Protein AF-A0A7S2G373-F1 (afdb_monomer_lite)

Radius of gyration: 19.17 Å; chains: 1; bounding box: 36×70×54 Å

Sequence (201 aa):
AAEEAERPSAASGAAAACLPPKEALTVMQWVLQQSRDTLPGMLEWWPDPLIDGVCRGKDELSEVQRYVEHGWPLPVGRPQMPPRSAALFLLRWLQLLPEPVLPHTAAELFDGSEGALEGLPRLPPLPRSVLLCTAALFAQLAARHGPRGDITTRLAACLMQQPQPSKAARQLLGALMAELLADPGFPPSAALAALASKDER

Organism: NCBI:txid327968

Foldseek 3Di:
DDDPPDDPDDDDCLPPQAAEDPLLQLLLVVLVVLLVVDAFQPAPAADDCVVCPDDPLPQLLVVSVVCSVVVHRDDPPDPSNGNNSSNVNNLVVQLPDPAFLQELVLLVQQPVPDQLLVSQLPGDRHSSNSLLLVLLSVLSNCVRNNDDPLPLQSSLCSRHSHPGHDPSSSVSSVRSSVVSNVPNDPVSVVSSSVSSVVNVD

Structure (mmCIF, N/CA/C/O backbone):
data_AF-A0A7S2G373-F1
#
_entry.id   AF-A0A7S2G373-F1
#
loop_
_atom_site.group_PDB
_atom_site.id
_atom_site.type_symbol
_atom_site.label_atom_id
_atom_site.label_alt_id
_atom_site.label_comp_id
_atom_site.label_asym_id
_atom_site.label_entity_id
_atom_site.label_seq_id
_atom_site.pdbx_PDB_ins_code
_atom_site.Cartn_x
_atom_site.Cartn_y
_atom_site.Cartn_z
_atom_site.occupancy
_atom_site.B_iso_or_equiv
_atom_site.auth_seq_id
_atom_site.auth_comp_id
_atom_site.auth_asym_id
_atom_site.auth_atom_id
_atom_site.pdbx_PDB_model_num
ATOM 1 N N . ALA A 1 1 ? -6.282 -53.969 33.435 1.00 45.94 1 ALA A N 1
ATOM 2 C CA . ALA A 1 1 ? -5.237 -53.408 32.562 1.00 45.94 1 ALA A CA 1
ATOM 3 C C . ALA A 1 1 ? -5.941 -53.025 31.266 1.00 45.94 1 ALA A C 1
ATOM 5 O O . ALA A 1 1 ? -6.310 -53.922 30.526 1.00 45.94 1 ALA A O 1
ATOM 6 N N . ALA A 1 2 ? -6.540 -51.838 31.162 1.00 43.88 2 ALA A N 1
ATOM 7 C CA . ALA A 1 2 ? -5.928 -50.505 31.134 1.00 43.88 2 ALA A CA 1
ATOM 8 C C . ALA A 1 2 ? -5.085 -50.322 29.868 1.00 43.88 2 ALA A C 1
ATOM 10 O O . ALA A 1 2 ? -3.938 -50.740 29.852 1.00 43.88 2 ALA A O 1
ATOM 11 N N . GLU A 1 3 ? -5.683 -49.709 28.849 1.00 44.50 3 GLU A N 1
ATOM 12 C CA . GLU A 1 3 ? -5.007 -48.693 28.043 1.00 44.50 3 GLU A CA 1
ATOM 13 C C . GLU A 1 3 ? -6.084 -47.793 27.428 1.00 44.50 3 GLU A C 1
ATOM 15 O O . GLU A 1 3 ? -6.792 -48.144 26.484 1.00 44.50 3 GLU A O 1
ATOM 20 N N . GLU A 1 4 ? -6.282 -46.659 28.097 1.00 47.09 4 GLU A N 1
ATOM 21 C CA . GLU A 1 4 ? -7.005 -45.502 27.597 1.00 47.09 4 GLU A CA 1
ATOM 22 C C . GLU A 1 4 ? -6.252 -44.968 26.376 1.00 47.09 4 GLU A C 1
ATOM 24 O O . GLU A 1 4 ? -5.101 -44.552 26.480 1.00 47.09 4 GLU A O 1
ATOM 29 N N . ALA A 1 5 ? -6.898 -44.965 25.210 1.00 48.84 5 ALA A N 1
ATOM 30 C CA . ALA A 1 5 ? -6.415 -44.192 24.076 1.00 48.84 5 ALA A CA 1
ATOM 31 C C . ALA A 1 5 ? -6.734 -42.714 24.340 1.00 48.84 5 ALA A C 1
ATOM 33 O O . ALA A 1 5 ? -7.822 -42.209 24.053 1.00 48.84 5 ALA A O 1
ATOM 34 N N . GLU A 1 6 ? -5.763 -42.070 24.972 1.00 39.66 6 GLU A N 1
ATOM 35 C CA . GLU A 1 6 ? -5.659 -40.650 25.252 1.00 39.66 6 GLU A CA 1
ATOM 36 C C . GLU A 1 6 ? -5.897 -39.823 23.975 1.00 39.66 6 GLU A C 1
ATOM 38 O O . GLU A 1 6 ? -5.248 -40.003 22.943 1.00 39.66 6 GLU A O 1
ATOM 43 N N . ARG A 1 7 ? -6.868 -38.906 24.038 1.00 47.06 7 ARG A N 1
ATOM 44 C CA . ARG A 1 7 ? -7.054 -37.853 23.034 1.00 47.06 7 ARG A CA 1
ATOM 45 C C . ARG A 1 7 ? -5.876 -36.879 23.120 1.00 47.06 7 ARG A C 1
ATOM 47 O O . ARG A 1 7 ? -5.685 -36.312 24.195 1.00 47.06 7 ARG A O 1
ATOM 54 N N . PRO A 1 8 ? -5.232 -36.490 22.011 1.00 41.81 8 PRO A N 1
ATOM 55 C CA . PRO A 1 8 ? -4.614 -35.181 21.956 1.00 41.81 8 PRO A CA 1
ATOM 56 C C . PRO A 1 8 ? -5.704 -34.132 21.704 1.00 41.81 8 PRO A C 1
ATOM 58 O O . PRO A 1 8 ? -6.240 -33.978 20.606 1.00 41.81 8 PRO A O 1
ATOM 61 N N . SER A 1 9 ? -6.049 -33.440 22.788 1.00 44.06 9 SER A N 1
ATOM 62 C CA . SER A 1 9 ? -6.640 -32.105 22.787 1.00 44.06 9 SER A CA 1
ATOM 63 C C . SER A 1 9 ? -5.634 -31.074 22.246 1.00 44.06 9 SER A C 1
ATOM 65 O O . SER A 1 9 ? -4.433 -31.217 22.456 1.00 44.06 9 SER A O 1
ATOM 67 N N . ALA A 1 10 ? -6.168 -30.010 21.639 1.00 43.62 10 ALA A N 1
ATOM 68 C CA . ALA A 1 10 ? -5.534 -28.717 21.355 1.00 43.62 10 ALA A CA 1
ATOM 69 C C . ALA A 1 10 ? -4.469 -28.636 20.235 1.00 43.62 10 ALA A C 1
ATOM 71 O O . ALA A 1 10 ? -3.272 -28.551 20.484 1.00 43.62 10 ALA A O 1
ATOM 72 N N . ALA A 1 11 ? -4.938 -28.431 19.000 1.00 37.12 11 ALA A N 1
ATOM 73 C CA . ALA A 1 11 ? -4.381 -27.371 18.154 1.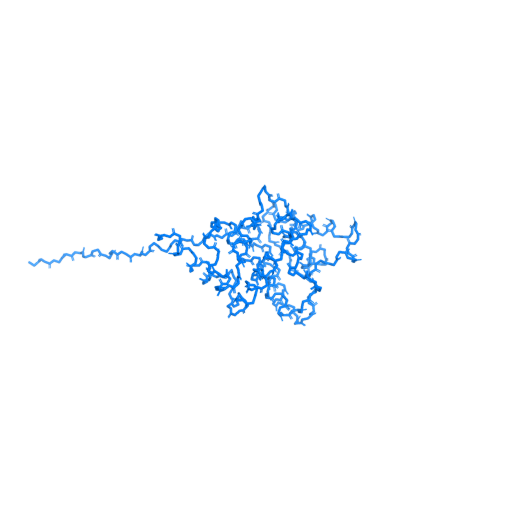00 37.12 11 ALA A CA 1
ATOM 74 C C . ALA A 1 11 ? -5.358 -26.188 18.250 1.00 37.12 11 ALA A C 1
ATOM 76 O O . ALA A 1 11 ? -6.423 -26.193 17.643 1.00 37.12 11 ALA A O 1
ATOM 77 N N . SER A 1 12 ? -5.183 -25.350 19.274 1.00 39.91 12 SER A N 1
ATOM 78 C CA . SER A 1 12 ? -4.750 -23.962 19.086 1.00 39.91 12 SER A CA 1
ATOM 79 C C . SER A 1 12 ? -5.529 -23.283 17.958 1.00 39.91 12 SER A C 1
ATOM 81 O O . SER A 1 12 ? -5.161 -23.364 16.787 1.00 39.91 12 SER A O 1
ATOM 83 N N . GLY A 1 13 ? -6.632 -22.633 18.334 1.00 36.06 13 GLY A N 1
ATOM 84 C CA . GLY A 1 13 ? -7.340 -21.684 17.488 1.00 36.06 13 GLY A CA 1
ATOM 85 C C . GLY A 1 13 ? -6.469 -20.456 17.271 1.00 36.06 13 GLY A C 1
ATOM 86 O O . GLY A 1 13 ? -6.710 -19.414 17.860 1.00 36.06 13 GLY A O 1
ATOM 87 N N . ALA A 1 14 ? -5.423 -20.583 16.456 1.00 42.75 14 ALA A N 1
ATOM 88 C CA . ALA A 1 14 ? -4.790 -19.420 15.872 1.00 42.75 14 ALA A CA 1
ATOM 89 C C . ALA A 1 14 ? -5.849 -18.786 14.971 1.00 42.75 14 ALA A C 1
ATOM 91 O O . ALA A 1 14 ? -6.129 -19.312 13.891 1.00 42.75 14 ALA A O 1
ATOM 92 N N . ALA A 1 15 ? -6.487 -17.714 15.447 1.00 51.12 15 ALA A N 1
ATOM 93 C CA . ALA A 1 15 ? -7.335 -16.868 14.628 1.00 51.12 15 ALA A CA 1
ATOM 94 C C . ALA A 1 15 ? -6.582 -16.600 13.321 1.00 51.12 15 ALA A C 1
ATOM 96 O O . ALA A 1 15 ? -5.520 -15.972 13.320 1.00 51.12 15 ALA A O 1
ATOM 97 N N . ALA A 1 16 ? -7.069 -17.181 12.222 1.00 62.09 16 ALA A N 1
ATOM 98 C CA . ALA A 1 16 ? -6.416 -17.039 10.935 1.00 62.09 16 ALA A CA 1
ATOM 99 C C . ALA A 1 16 ? -6.419 -15.546 10.617 1.00 62.09 16 ALA A C 1
ATOM 101 O O . ALA A 1 16 ? -7.486 -14.947 10.466 1.00 62.09 16 ALA A O 1
ATOM 102 N N . ALA A 1 17 ? -5.234 -14.934 10.610 1.00 71.88 17 ALA A N 1
ATOM 103 C CA . ALA A 1 17 ? -5.126 -13.502 10.419 1.00 71.88 17 ALA A CA 1
ATOM 104 C C . ALA A 1 17 ? -5.834 -13.117 9.115 1.00 71.88 17 ALA A C 1
ATOM 106 O O . ALA A 1 17 ? -5.593 -13.717 8.064 1.00 71.88 17 ALA A O 1
ATOM 107 N N . CYS A 1 18 ? -6.737 -12.139 9.195 1.00 86.19 18 CYS A N 1
ATOM 108 C CA . CYS A 1 18 ? -7.435 -11.643 8.020 1.00 86.19 18 CYS A CA 1
ATOM 109 C C . CYS A 1 18 ? -6.396 -11.056 7.056 1.00 86.19 18 CYS A C 1
ATOM 111 O O . CYS A 1 18 ? -5.560 -10.248 7.463 1.00 86.19 18 CYS A O 1
ATOM 113 N N . LEU A 1 19 ? -6.425 -11.494 5.798 1.00 91.12 19 LEU A N 1
ATOM 114 C CA . LEU A 1 19 ? -5.558 -10.981 4.743 1.00 91.12 19 LEU A CA 1
ATOM 115 C C . LEU A 1 19 ? -6.349 -10.056 3.810 1.00 91.12 19 LEU A C 1
ATOM 117 O O . LEU A 1 19 ? -7.567 -10.215 3.681 1.00 91.12 19 LEU A O 1
ATOM 121 N N . PRO A 1 20 ? -5.664 -9.133 3.107 1.00 92.62 20 PRO A N 1
ATOM 122 C CA . PRO A 1 20 ? -6.277 -8.364 2.032 1.00 92.62 20 PRO A CA 1
ATOM 123 C C . PRO A 1 20 ? -6.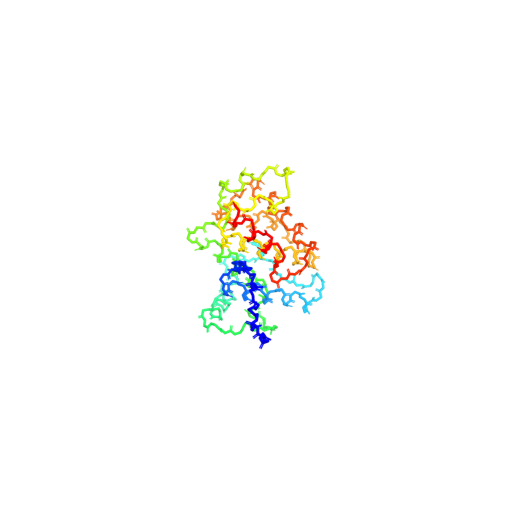925 -9.268 0.972 1.00 92.62 20 PRO A C 1
ATOM 125 O O . PRO A 1 20 ? -6.529 -10.432 0.834 1.00 92.62 20 PRO A O 1
ATOM 128 N N . PRO A 1 21 ? -7.850 -8.735 0.151 1.00 93.94 21 PRO A N 1
ATOM 129 C CA . PRO A 1 21 ? -8.372 -9.463 -1.000 1.00 93.94 21 PRO A CA 1
ATOM 130 C C . PRO A 1 21 ? -7.234 -9.999 -1.871 1.00 93.94 21 PRO A C 1
ATOM 132 O O . PRO A 1 21 ? -6.229 -9.312 -2.089 1.00 93.94 21 PRO A O 1
ATOM 135 N N . LYS A 1 22 ? -7.390 -11.234 -2.360 1.00 94.00 22 LYS A N 1
ATOM 136 C CA . LYS A 1 22 ? -6.331 -11.970 -3.069 1.00 94.00 22 LYS A CA 1
ATOM 137 C C . LYS A 1 22 ? -5.770 -11.184 -4.255 1.00 94.00 22 LYS A C 1
ATOM 139 O O . LYS A 1 22 ? -4.580 -11.274 -4.530 1.00 94.00 22 LYS A O 1
ATOM 144 N N . GLU A 1 23 ? -6.603 -10.392 -4.924 1.00 94.12 23 GLU A N 1
ATOM 145 C CA . GLU A 1 23 ? -6.251 -9.539 -6.054 1.00 94.12 23 GLU A CA 1
ATOM 146 C C . GLU A 1 23 ? -5.233 -8.475 -5.637 1.00 94.12 23 GLU A C 1
ATOM 148 O O . GLU A 1 23 ? -4.151 -8.382 -6.217 1.00 94.12 23 GLU A O 1
ATOM 153 N N . ALA A 1 24 ? -5.542 -7.720 -4.579 1.00 94.75 24 ALA A N 1
ATOM 154 C CA . ALA A 1 24 ? -4.649 -6.704 -4.035 1.00 94.75 24 ALA A CA 1
ATOM 155 C C . ALA A 1 24 ? -3.353 -7.341 -3.520 1.00 94.75 24 ALA A C 1
ATOM 157 O O . ALA A 1 24 ? -2.264 -6.866 -3.835 1.00 94.75 24 ALA A O 1
ATOM 158 N N . LEU A 1 25 ? -3.460 -8.459 -2.793 1.00 95.06 25 LEU A N 1
ATOM 159 C CA . LEU A 1 25 ? -2.296 -9.164 -2.260 1.00 95.06 25 LEU A CA 1
ATOM 160 C C . LEU A 1 25 ? -1.377 -9.689 -3.375 1.00 95.06 25 LEU A C 1
ATOM 162 O O . LEU A 1 25 ? -0.162 -9.533 -3.278 1.00 95.06 25 LEU A O 1
ATOM 166 N N . THR A 1 26 ? -1.943 -10.241 -4.452 1.00 95.12 26 THR A N 1
ATOM 167 C CA . THR A 1 26 ? -1.189 -10.726 -5.622 1.00 95.12 26 THR A CA 1
ATOM 168 C C . THR A 1 26 ? -0.414 -9.589 -6.281 1.00 95.12 26 THR A C 1
ATOM 170 O O . THR A 1 26 ? 0.768 -9.742 -6.588 1.00 95.12 26 THR A O 1
ATOM 173 N N . VAL A 1 27 ? -1.043 -8.422 -6.452 1.00 95.81 27 VAL A N 1
ATOM 174 C CA . VAL A 1 27 ? -0.377 -7.239 -7.016 1.00 95.81 27 VAL A CA 1
ATOM 175 C C . VAL A 1 27 ? 0.741 -6.744 -6.092 1.00 95.81 27 VAL A C 1
ATOM 177 O O . VAL A 1 27 ? 1.845 -6.484 -6.565 1.00 95.81 27 VAL A O 1
ATOM 180 N N . MET A 1 28 ? 0.503 -6.669 -4.777 1.00 96.44 28 MET A N 1
ATOM 181 C CA . MET A 1 28 ? 1.528 -6.269 -3.803 1.00 96.44 28 MET A CA 1
ATOM 182 C C . MET A 1 28 ? 2.736 -7.220 -3.816 1.00 96.44 28 MET A C 1
ATOM 184 O O . MET A 1 28 ? 3.879 -6.766 -3.868 1.00 96.44 28 MET A O 1
ATOM 188 N N . GLN A 1 29 ? 2.490 -8.534 -3.815 1.00 95.62 29 GLN A N 1
ATOM 189 C CA . GLN A 1 29 ? 3.539 -9.555 -3.894 1.00 95.62 29 GLN A CA 1
ATOM 190 C C . GLN A 1 29 ? 4.326 -9.451 -5.198 1.00 95.62 29 GLN A C 1
ATOM 192 O O . GLN A 1 29 ? 5.554 -9.532 -5.181 1.00 95.62 29 GLN A O 1
ATOM 197 N N . TRP A 1 30 ? 3.638 -9.230 -6.318 1.00 95.81 30 TRP A N 1
ATOM 198 C CA . TRP A 1 30 ? 4.286 -9.063 -7.611 1.00 95.81 30 TRP A CA 1
ATOM 199 C C . TRP A 1 30 ? 5.196 -7.829 -7.631 1.00 95.81 30 TRP A C 1
ATOM 201 O O . TRP A 1 30 ? 6.357 -7.954 -8.010 1.00 95.81 30 TRP A O 1
ATOM 211 N N . VAL A 1 31 ? 4.740 -6.665 -7.146 1.00 95.06 31 VAL A N 1
ATOM 212 C CA . VAL A 1 31 ? 5.583 -5.453 -7.050 1.00 95.06 31 VAL A CA 1
ATOM 213 C C . VAL A 1 31 ? 6.810 -5.703 -6.172 1.00 95.06 31 VAL A C 1
ATOM 215 O O . VAL A 1 31 ? 7.926 -5.320 -6.531 1.00 95.06 31 VAL A O 1
ATOM 218 N N . LEU A 1 32 ? 6.625 -6.377 -5.036 1.00 94.75 32 LEU A N 1
ATOM 219 C CA . LEU A 1 32 ? 7.722 -6.692 -4.129 1.00 94.75 32 LEU A CA 1
ATOM 220 C C . LEU A 1 32 ? 8.736 -7.657 -4.759 1.00 94.75 32 LEU A C 1
ATOM 222 O O . LEU A 1 32 ? 9.941 -7.491 -4.575 1.00 94.75 32 LEU A O 1
ATOM 226 N N . GLN A 1 33 ? 8.269 -8.633 -5.537 1.00 94.81 33 GLN A N 1
ATOM 227 C CA . GLN A 1 33 ? 9.142 -9.530 -6.286 1.00 94.81 33 GLN A CA 1
ATOM 228 C C . GLN A 1 33 ? 9.978 -8.756 -7.316 1.00 94.81 33 GLN A C 1
ATOM 230 O O . GLN A 1 33 ? 11.200 -8.881 -7.316 1.00 94.81 33 GLN A O 1
ATOM 235 N N . GLN A 1 34 ? 9.359 -7.864 -8.101 1.00 94.19 34 GLN A N 1
ATOM 236 C CA . GLN A 1 34 ? 10.084 -7.001 -9.052 1.00 94.19 34 GLN A CA 1
ATOM 237 C C . GLN A 1 34 ? 11.143 -6.137 -8.350 1.00 94.19 34 GLN A C 1
ATOM 239 O O . GLN A 1 34 ? 12.242 -5.937 -8.867 1.00 94.19 34 GLN A O 1
ATOM 244 N N . SER A 1 35 ? 10.834 -5.640 -7.150 1.00 94.31 35 SER A N 1
ATOM 245 C CA . SER A 1 35 ? 11.774 -4.890 -6.312 1.00 94.31 35 SER A CA 1
ATOM 246 C C . SER A 1 35 ? 12.981 -5.711 -5.878 1.00 94.31 35 SER A C 1
ATOM 248 O O . SER A 1 35 ? 14.109 -5.216 -5.936 1.00 94.31 35 SER A O 1
ATOM 250 N N . ARG A 1 36 ? 12.774 -6.970 -5.490 1.00 94.06 36 ARG A N 1
ATOM 251 C CA . ARG A 1 36 ? 13.855 -7.888 -5.104 1.00 94.06 36 ARG A CA 1
ATOM 252 C C . ARG A 1 36 ? 14.746 -8.249 -6.290 1.00 94.06 36 ARG A C 1
ATOM 254 O O . ARG A 1 36 ? 15.966 -8.238 -6.139 1.00 94.06 36 ARG A O 1
ATOM 261 N N . ASP A 1 37 ? 14.140 -8.477 -7.451 1.00 93.69 37 ASP A N 1
ATOM 262 C CA . ASP A 1 37 ? 14.841 -8.855 -8.684 1.00 93.69 37 ASP A CA 1
ATOM 263 C C . ASP A 1 37 ? 15.585 -7.674 -9.331 1.00 93.69 37 ASP A C 1
ATOM 265 O O . ASP A 1 37 ? 16.502 -7.862 -10.130 1.00 93.69 37 ASP A O 1
ATOM 269 N N . THR A 1 38 ? 15.230 -6.442 -8.959 1.00 93.19 38 THR A N 1
ATOM 270 C CA . THR A 1 38 ? 15.869 -5.216 -9.449 1.00 93.19 38 THR A CA 1
ATOM 271 C C . THR A 1 38 ? 16.958 -4.736 -8.490 1.00 93.19 38 THR A C 1
ATOM 273 O O . THR A 1 38 ? 16.835 -4.839 -7.265 1.00 93.19 38 THR A O 1
ATOM 276 N N . LEU A 1 39 ? 18.034 -4.157 -9.032 1.00 94.75 39 LEU A N 1
ATOM 277 C CA . LEU A 1 39 ? 19.092 -3.541 -8.228 1.00 94.75 39 LEU A CA 1
ATOM 278 C C . LEU A 1 39 ? 18.534 -2.415 -7.323 1.00 94.75 39 LEU A C 1
ATOM 280 O O . LEU A 1 39 ? 17.605 -1.700 -7.723 1.00 94.75 39 LEU A O 1
ATOM 284 N N . PRO A 1 40 ? 19.088 -2.219 -6.110 1.00 95.81 40 PRO A N 1
ATOM 285 C CA . PRO A 1 40 ? 18.713 -1.102 -5.242 1.00 95.81 40 PRO A CA 1
ATOM 286 C C . PRO A 1 40 ? 18.758 0.244 -5.979 1.00 95.81 40 PRO A C 1
ATOM 288 O O . PRO A 1 40 ? 19.629 0.474 -6.812 1.00 95.81 40 PRO A O 1
ATOM 291 N N . GLY A 1 41 ? 17.784 1.117 -5.714 1.00 92.06 41 GLY A N 1
ATOM 292 C CA . GLY A 1 41 ? 17.648 2.423 -6.385 1.00 92.06 41 GLY A CA 1
ATOM 293 C C . GLY A 1 41 ? 17.191 2.404 -7.854 1.00 92.06 41 GLY A C 1
ATOM 294 O O . GLY A 1 41 ? 16.814 3.450 -8.373 1.00 92.06 41 GLY A O 1
ATOM 295 N N . MET A 1 42 ? 17.168 1.242 -8.520 1.00 91.88 42 MET A N 1
ATOM 296 C CA . MET A 1 42 ? 16.909 1.165 -9.968 1.00 91.88 42 MET A CA 1
ATOM 297 C C . MET A 1 42 ? 15.438 0.948 -10.345 1.00 91.88 42 MET A C 1
ATOM 299 O O . MET A 1 42 ? 15.071 1.161 -11.497 1.00 91.88 42 MET A O 1
ATOM 303 N N . LEU A 1 43 ? 14.587 0.527 -9.405 1.00 90.12 43 LEU A N 1
ATOM 304 C CA . LEU A 1 43 ? 13.169 0.314 -9.681 1.00 90.12 43 LEU A CA 1
ATOM 305 C C . LEU A 1 43 ? 12.429 1.655 -9.773 1.00 90.12 43 LEU A C 1
ATOM 307 O O . LEU A 1 43 ? 12.455 2.459 -8.840 1.00 90.12 43 LEU A O 1
ATOM 311 N N . GLU A 1 44 ? 11.702 1.871 -10.864 1.00 87.81 44 GLU A N 1
ATOM 312 C CA . GLU A 1 44 ? 10.683 2.915 -10.952 1.00 87.81 44 GLU A CA 1
ATOM 313 C C . GLU A 1 44 ? 9.339 2.334 -10.502 1.00 87.81 44 GLU A C 1
ATOM 315 O O . GLU A 1 44 ? 8.692 1.567 -11.217 1.00 87.81 44 GLU A O 1
ATOM 320 N N . TRP A 1 45 ? 8.954 2.653 -9.269 1.00 86.06 45 TRP A N 1
ATOM 321 C CA . TRP A 1 45 ? 7.838 1.998 -8.583 1.00 86.06 45 TRP A CA 1
ATOM 322 C C . TRP A 1 45 ? 6.769 2.967 -8.084 1.00 86.06 45 TRP A C 1
ATOM 324 O O . TRP A 1 45 ? 5.632 2.562 -7.867 1.00 86.06 45 TRP A O 1
ATOM 334 N N . TRP A 1 46 ? 7.122 4.235 -7.886 1.00 83.94 46 TRP A N 1
ATOM 335 C CA . TRP A 1 46 ? 6.208 5.243 -7.371 1.00 83.94 46 TRP A CA 1
ATOM 336 C C . TRP A 1 46 ? 5.655 6.094 -8.520 1.00 83.94 46 TRP A C 1
ATOM 338 O O . TRP A 1 46 ? 6.454 6.550 -9.341 1.00 83.94 46 TRP A O 1
ATOM 348 N N . PRO A 1 47 ? 4.332 6.340 -8.579 1.00 74.06 47 PRO A N 1
ATOM 349 C CA . PRO A 1 47 ? 3.757 7.199 -9.606 1.00 74.06 47 PRO A CA 1
ATOM 350 C C . PRO A 1 47 ? 4.142 8.660 -9.356 1.00 74.06 47 PRO A C 1
ATOM 352 O O . PRO A 1 47 ? 3.929 9.197 -8.263 1.00 74.06 47 PRO A O 1
ATOM 355 N N . ASP A 1 48 ? 4.694 9.322 -10.369 1.00 63.50 48 ASP A N 1
ATOM 356 C CA . ASP A 1 48 ? 4.971 10.754 -10.312 1.00 63.50 48 ASP A CA 1
ATOM 357 C C . ASP A 1 48 ? 3.814 11.508 -10.987 1.00 63.50 48 ASP A C 1
ATOM 359 O O . ASP A 1 48 ? 3.681 11.477 -12.207 1.00 63.50 48 ASP A O 1
ATOM 363 N N . PRO A 1 49 ? 2.976 12.237 -10.234 1.00 51.38 49 PRO A N 1
ATOM 364 C CA . PRO A 1 49 ? 1.844 12.963 -10.807 1.00 51.38 49 PRO A CA 1
ATOM 365 C C . PRO A 1 49 ? 2.246 14.160 -11.682 1.00 51.38 49 PRO A C 1
ATOM 367 O O . PRO A 1 49 ? 1.396 14.672 -12.407 1.00 51.38 49 PRO A O 1
ATOM 370 N N . LEU A 1 50 ? 3.495 14.635 -11.605 1.00 46.81 50 LEU A N 1
ATOM 371 C CA . LEU A 1 50 ? 4.034 15.670 -12.492 1.00 46.81 50 LEU A CA 1
ATOM 372 C C . LEU A 1 50 ? 4.591 15.071 -13.798 1.00 46.81 50 LEU A C 1
ATOM 374 O O . LEU A 1 50 ? 4.724 15.802 -14.777 1.00 46.81 50 LEU A O 1
ATOM 378 N N . ILE A 1 51 ? 4.866 13.760 -13.841 1.00 51.62 51 ILE A N 1
ATOM 379 C CA . ILE A 1 51 ? 5.324 13.033 -15.041 1.00 51.62 51 ILE A CA 1
ATOM 380 C C . ILE A 1 51 ? 4.162 12.295 -15.729 1.00 51.62 51 ILE A C 1
ATOM 382 O O . ILE A 1 51 ? 4.081 12.284 -16.958 1.00 51.62 51 ILE A O 1
ATOM 386 N N . ASP A 1 52 ? 3.211 11.754 -14.967 1.00 52.78 52 ASP A N 1
ATOM 387 C CA . ASP A 1 52 ? 2.081 10.946 -15.457 1.0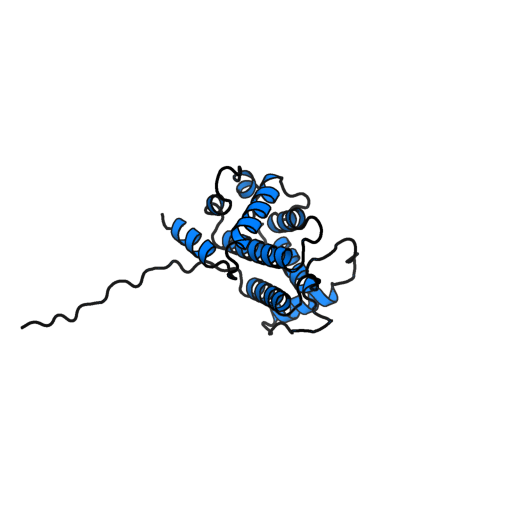0 52.78 52 ASP A CA 1
ATOM 388 C C . ASP A 1 52 ? 0.868 11.792 -15.888 1.00 52.78 52 ASP A C 1
ATOM 390 O O . ASP A 1 52 ? -0.278 11.338 -15.878 1.00 52.78 52 ASP A O 1
ATOM 394 N N . GLY A 1 53 ? 1.120 13.044 -16.286 1.00 41.12 53 GLY A N 1
ATOM 395 C CA . GLY A 1 53 ? 0.114 14.008 -16.718 1.00 41.12 53 GLY A CA 1
ATOM 396 C C . GLY A 1 53 ? -0.946 13.398 -17.643 1.00 41.12 53 GLY A C 1
ATOM 397 O O . GLY A 1 53 ? -0.676 13.060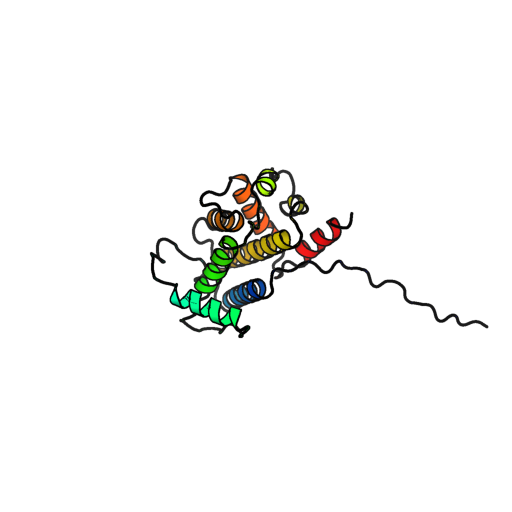 -18.793 1.00 41.12 53 GLY A O 1
ATOM 398 N N . VAL A 1 54 ? -2.170 13.295 -17.120 1.00 47.47 54 VAL A N 1
ATOM 399 C CA . VAL A 1 54 ? -3.480 13.218 -17.798 1.00 47.47 54 VAL A CA 1
ATOM 400 C C . VAL A 1 54 ? -3.746 12.021 -18.747 1.00 47.47 54 VAL A C 1
ATOM 402 O O . VAL A 1 54 ? -4.911 11.639 -18.895 1.00 47.47 54 VAL A O 1
ATOM 405 N N . CYS A 1 55 ? -2.743 11.341 -19.320 1.00 47.84 55 CYS A N 1
ATOM 406 C CA . CYS A 1 55 ? -2.956 10.266 -20.308 1.00 47.84 55 CYS A CA 1
ATOM 407 C C . CYS A 1 55 ? -1.958 9.089 -20.289 1.00 47.84 55 CYS A C 1
ATOM 409 O O . CYS A 1 55 ? -2.330 8.012 -20.759 1.00 47.84 55 CYS A O 1
ATOM 411 N N . ARG A 1 56 ? -0.722 9.227 -19.780 1.00 50.75 56 ARG A N 1
ATOM 412 C CA . ARG A 1 56 ? 0.223 8.090 -19.721 1.00 50.75 56 ARG A CA 1
ATOM 413 C C . ARG A 1 56 ? -0.122 7.171 -18.549 1.00 50.75 56 ARG A C 1
ATOM 415 O O . ARG A 1 56 ? -0.446 7.636 -17.467 1.00 50.75 56 ARG A O 1
ATOM 422 N N . GLY A 1 57 ? -0.116 5.864 -18.797 1.00 59.44 57 GLY A N 1
ATOM 423 C CA . GLY A 1 57 ? -0.421 4.847 -17.789 1.00 59.44 57 GLY A CA 1
ATOM 424 C C . GLY A 1 57 ? -1.869 4.354 -17.767 1.00 59.44 57 GLY A C 1
ATOM 425 O O . GLY A 1 57 ? -2.133 3.370 -17.090 1.00 59.44 57 GLY A O 1
ATOM 426 N N . LYS A 1 58 ? -2.811 4.942 -18.527 1.00 70.19 58 LYS A N 1
ATOM 427 C CA . LYS A 1 58 ? -4.172 4.372 -18.656 1.00 70.19 58 LYS A CA 1
ATOM 428 C C . LYS A 1 58 ? -4.150 2.985 -19.294 1.00 70.19 58 LYS A C 1
ATOM 430 O O . LYS A 1 58 ? -4.826 2.090 -18.794 1.00 70.19 58 LYS A O 1
ATOM 435 N N . ASP A 1 59 ? -3.348 2.804 -20.338 1.00 75.25 59 ASP A N 1
ATOM 436 C CA . ASP A 1 59 ? -3.204 1.512 -21.013 1.00 75.25 59 ASP A CA 1
ATOM 437 C C . ASP A 1 59 ? -2.457 0.508 -20.123 1.00 75.25 59 ASP A C 1
ATOM 439 O O . ASP A 1 59 ? -2.929 -0.608 -19.938 1.00 75.25 59 ASP A O 1
ATOM 443 N N . GLU A 1 60 ? -1.356 0.931 -19.484 1.00 82.44 60 GLU A N 1
ATOM 444 C CA . GLU A 1 60 ? -0.588 0.099 -18.538 1.00 82.44 60 GLU A CA 1
ATOM 445 C C . GLU A 1 60 ? -1.457 -0.351 -17.347 1.00 82.44 60 GLU A C 1
ATOM 447 O O . GLU A 1 60 ? -1.422 -1.510 -16.937 1.00 82.44 60 GLU A O 1
ATOM 452 N N . LEU A 1 61 ? -2.270 0.561 -16.804 1.00 84.38 61 LEU A N 1
ATOM 453 C CA . LEU A 1 61 ? -3.210 0.293 -15.718 1.00 84.38 61 LEU A CA 1
ATOM 454 C C . LEU A 1 61 ? -4.338 -0.646 -16.161 1.00 84.38 61 LEU A C 1
ATOM 456 O O . LEU A 1 61 ? -4.696 -1.557 -15.418 1.00 84.38 61 LEU A O 1
ATOM 460 N N . SER A 1 62 ? -4.887 -0.428 -17.359 1.00 86.69 62 SER A N 1
ATOM 461 C CA . SER A 1 62 ? -5.928 -1.289 -17.935 1.00 86.69 62 SER A CA 1
ATOM 462 C C . SER A 1 62 ? -5.404 -2.704 -18.167 1.00 86.69 62 SER A C 1
ATOM 464 O O . SER A 1 62 ? -6.142 -3.669 -17.987 1.00 86.69 62 SER A O 1
ATOM 466 N N . GLU A 1 63 ? -4.123 -2.842 -18.515 1.00 90.38 63 GLU A N 1
ATOM 467 C CA . GLU A 1 63 ? -3.475 -4.143 -18.638 1.00 90.38 63 GLU A CA 1
ATOM 468 C C . GLU A 1 63 ? -3.363 -4.836 -17.274 1.00 90.38 63 GLU A C 1
ATOM 470 O O . GLU A 1 63 ? -3.815 -5.970 -17.140 1.00 90.38 63 GLU A O 1
ATOM 475 N N . VAL A 1 64 ? -2.865 -4.151 -16.233 1.00 91.44 64 VAL A N 1
ATOM 476 C CA . VAL A 1 64 ? -2.836 -4.704 -14.861 1.00 91.44 64 VAL A CA 1
ATOM 477 C C . VAL A 1 64 ? -4.232 -5.144 -14.422 1.00 91.44 64 VAL A C 1
ATOM 479 O O . VAL A 1 64 ? -4.404 -6.272 -13.960 1.00 91.44 64 VAL A O 1
ATOM 482 N N . GLN A 1 65 ? -5.234 -4.286 -14.618 1.00 91.69 65 GLN A N 1
ATOM 483 C CA . GLN A 1 65 ? -6.623 -4.583 -14.282 1.00 91.69 65 GLN A CA 1
ATOM 484 C C . GLN A 1 65 ? -7.132 -5.825 -15.026 1.00 91.69 65 GLN A C 1
ATOM 486 O O . GLN A 1 65 ? -7.702 -6.709 -14.392 1.00 91.69 65 GLN A O 1
ATOM 491 N N . ARG A 1 66 ? -6.858 -5.952 -16.331 1.00 93.31 66 ARG A N 1
ATOM 492 C CA . ARG A 1 66 ? -7.243 -7.130 -17.120 1.00 93.31 66 ARG A CA 1
ATOM 493 C C . ARG A 1 66 ? -6.660 -8.413 -16.533 1.00 93.31 66 ARG A C 1
ATOM 495 O O . ARG A 1 66 ? -7.397 -9.381 -16.371 1.00 93.31 66 ARG A O 1
ATOM 502 N N . TYR A 1 67 ? -5.369 -8.431 -16.199 1.00 94.88 67 TYR A N 1
ATOM 503 C CA . TYR A 1 67 ? -4.732 -9.610 -15.601 1.00 94.88 67 TYR A CA 1
ATOM 504 C C . TYR A 1 67 ? -5.370 -9.993 -14.263 1.00 94.88 67 TYR A C 1
ATOM 506 O O . TYR A 1 67 ? -5.651 -11.168 -14.033 1.00 94.88 67 TYR A O 1
ATOM 514 N N . VAL A 1 68 ? -5.636 -9.001 -13.411 1.00 94.19 68 VAL A N 1
ATOM 515 C CA . VAL A 1 68 ? -6.268 -9.205 -12.103 1.00 94.19 68 VAL A CA 1
ATOM 516 C C . VAL A 1 68 ? -7.690 -9.754 -12.250 1.00 94.19 68 VAL A C 1
ATOM 518 O O . VAL A 1 68 ? -8.017 -10.762 -11.628 1.00 94.19 68 VAL A O 1
ATOM 521 N N . GLU A 1 69 ? -8.518 -9.150 -13.105 1.00 93.12 69 GLU A N 1
ATOM 522 C CA . GLU A 1 69 ? -9.913 -9.560 -13.327 1.00 93.12 69 GLU A CA 1
ATOM 523 C C . GLU A 1 69 ? -10.033 -10.973 -13.909 1.00 93.12 69 GLU A C 1
ATOM 525 O O . GLU A 1 69 ? -10.945 -11.716 -13.551 1.00 93.12 69 GLU A O 1
ATOM 530 N N . HIS A 1 70 ? -9.099 -11.368 -14.778 1.00 94.31 70 HIS A N 1
ATOM 531 C CA . HIS A 1 70 ? -9.077 -12.709 -15.368 1.00 94.31 70 HIS A CA 1
ATOM 532 C C . HIS A 1 70 ? -8.375 -13.750 -14.480 1.00 94.31 70 HIS A C 1
ATOM 534 O O . HIS A 1 70 ? -8.329 -14.928 -14.838 1.00 94.31 70 HIS A O 1
ATOM 540 N N . GLY A 1 71 ? -7.807 -13.340 -13.339 1.00 92.31 71 GLY A N 1
ATOM 541 C CA . GLY A 1 71 ? -7.035 -14.221 -12.460 1.00 92.31 71 GLY A CA 1
ATOM 542 C C . GLY A 1 71 ? -5.770 -14.780 -13.119 1.00 92.31 71 GLY A C 1
ATOM 543 O O . GLY A 1 71 ? -5.343 -15.890 -12.800 1.00 92.31 71 GLY A O 1
ATOM 544 N N . TRP A 1 72 ? -5.190 -14.049 -14.070 1.00 94.25 72 TRP A N 1
ATOM 545 C CA . TRP A 1 72 ? -3.973 -14.456 -14.764 1.00 94.25 72 TRP A CA 1
ATOM 546 C C . TRP A 1 72 ? -2.721 -14.107 -13.954 1.00 94.25 72 TRP A C 1
ATOM 548 O O . TRP A 1 72 ? -2.702 -13.107 -13.233 1.00 94.25 72 TRP A O 1
ATOM 558 N N . PRO A 1 73 ? -1.632 -14.882 -14.099 1.00 91.69 73 PRO A N 1
ATOM 559 C CA . PRO A 1 73 ? -0.361 -14.529 -13.486 1.00 91.69 73 PRO A CA 1
ATOM 560 C C . PRO A 1 73 ? 0.169 -13.215 -14.072 1.00 91.69 73 PRO A C 1
ATOM 562 O O . PRO A 1 73 ? 0.269 -13.063 -15.292 1.00 91.69 73 PRO A O 1
ATOM 565 N N . LEU A 1 74 ? 0.535 -12.274 -13.198 1.00 92.44 74 LEU A N 1
ATOM 566 C CA . LEU A 1 74 ? 1.117 -10.993 -13.598 1.00 92.44 74 LEU A CA 1
ATOM 567 C C . LEU A 1 74 ? 2.489 -11.223 -14.269 1.00 92.44 74 LEU A C 1
ATOM 569 O O . LEU A 1 74 ? 3.347 -11.902 -13.697 1.00 92.44 74 LEU A O 1
ATOM 573 N N . PRO A 1 75 ? 2.726 -10.682 -15.476 1.00 89.94 75 PRO A N 1
ATOM 574 C CA . PRO A 1 75 ? 3.939 -10.956 -16.234 1.00 89.94 75 PRO A CA 1
ATOM 575 C C . PRO A 1 75 ? 5.156 -10.261 -15.613 1.00 89.94 75 PRO A C 1
ATOM 577 O O . PRO A 1 75 ? 5.047 -9.168 -15.072 1.00 89.94 75 PRO A O 1
ATOM 580 N N . VAL A 1 76 ? 6.335 -10.871 -15.724 1.00 86.44 76 VAL A N 1
ATOM 581 C CA . VAL A 1 76 ? 7.612 -10.299 -15.262 1.00 86.44 76 VAL A CA 1
ATOM 582 C C . VAL A 1 76 ? 8.372 -9.711 -16.452 1.00 86.44 76 VAL A C 1
ATOM 584 O O . VAL A 1 76 ? 8.382 -10.305 -17.529 1.00 86.44 76 VAL A O 1
ATOM 587 N N . GLY A 1 77 ? 9.000 -8.543 -16.276 1.00 79.31 77 GLY A N 1
ATOM 588 C CA . GLY A 1 77 ? 9.883 -7.945 -17.287 1.00 79.31 77 GLY A CA 1
ATOM 589 C C . GLY A 1 77 ? 9.193 -7.429 -18.558 1.00 79.31 77 GLY A C 1
ATOM 590 O O . GLY A 1 77 ? 9.871 -7.176 -19.553 1.00 79.31 77 GLY A O 1
ATOM 591 N N . ARG A 1 78 ? 7.861 -7.268 -18.562 1.00 82.12 78 ARG A N 1
ATOM 592 C CA . ARG A 1 78 ? 7.134 -6.694 -19.706 1.00 82.12 78 ARG A CA 1
ATOM 593 C C . ARG A 1 78 ? 7.109 -5.163 -19.638 1.00 82.12 78 ARG A C 1
ATOM 595 O O . ARG A 1 78 ? 6.566 -4.629 -18.673 1.00 82.12 78 ARG A O 1
ATOM 602 N N . PRO A 1 79 ? 7.580 -4.446 -20.678 1.00 79.62 79 PRO A N 1
ATOM 603 C CA . PRO A 1 79 ? 7.560 -2.981 -20.701 1.00 79.62 79 PRO A CA 1
ATOM 604 C C . PRO A 1 79 ? 6.163 -2.364 -20.562 1.00 79.62 79 PRO A C 1
ATOM 606 O O . PRO A 1 79 ? 6.041 -1.242 -20.091 1.00 79.62 79 PRO A O 1
ATOM 609 N N . GLN A 1 80 ? 5.114 -3.085 -20.972 1.00 81.31 80 GLN A N 1
ATOM 610 C CA . GLN A 1 80 ? 3.721 -2.624 -20.921 1.00 81.31 80 GLN A CA 1
ATOM 611 C C . GLN A 1 80 ? 3.096 -2.730 -19.521 1.00 81.31 80 GLN A C 1
ATOM 613 O O . GLN A 1 80 ? 2.028 -2.174 -19.284 1.00 81.31 80 GLN A O 1
ATOM 618 N N . MET A 1 81 ? 3.742 -3.445 -18.596 1.00 86.69 81 MET A N 1
ATOM 619 C CA . MET A 1 81 ? 3.307 -3.581 -17.205 1.00 86.69 81 MET A CA 1
ATOM 620 C C . MET A 1 81 ? 4.480 -3.289 -16.265 1.00 86.69 81 MET A C 1
ATOM 622 O O . MET A 1 81 ? 4.993 -4.200 -15.613 1.00 86.69 81 MET A O 1
ATOM 626 N N . PRO A 1 82 ? 4.954 -2.033 -16.217 1.00 87.81 82 PRO A N 1
ATOM 627 C CA . PRO A 1 82 ? 6.025 -1.659 -15.3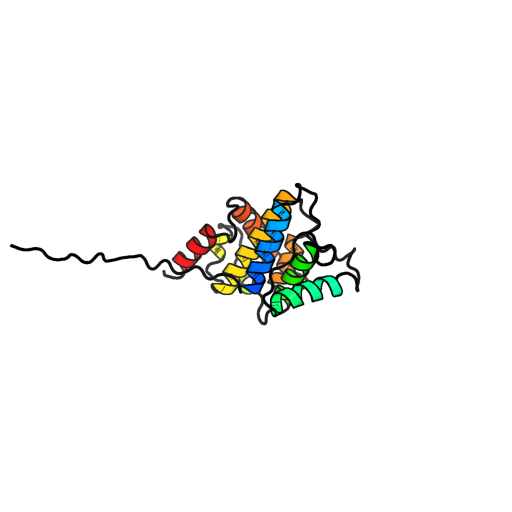09 1.00 87.81 82 PRO A CA 1
ATOM 628 C C . PRO A 1 82 ? 5.538 -1.680 -13.844 1.00 87.81 82 PRO A C 1
ATOM 630 O O . PRO A 1 82 ? 4.366 -1.423 -13.579 1.00 87.81 82 PRO A O 1
ATOM 633 N N . PRO A 1 83 ? 6.417 -1.899 -12.852 1.00 89.88 83 PRO A N 1
ATOM 634 C CA . PRO A 1 83 ? 6.051 -1.925 -11.428 1.00 89.88 83 PRO A CA 1
ATOM 635 C C . PRO A 1 83 ? 5.264 -0.701 -10.934 1.00 89.88 83 PRO A C 1
ATOM 637 O O . PRO A 1 83 ? 4.354 -0.839 -10.114 1.00 89.88 83 PRO A O 1
ATOM 640 N N . ARG A 1 84 ? 5.538 0.486 -11.491 1.00 88.50 84 ARG A N 1
ATOM 641 C CA . ARG A 1 84 ? 4.760 1.710 -11.234 1.00 88.50 84 ARG A CA 1
ATOM 642 C C . ARG A 1 84 ? 3.269 1.590 -11.579 1.00 88.50 84 ARG A C 1
ATOM 644 O O . ARG A 1 84 ? 2.450 2.173 -10.874 1.00 88.50 84 ARG A O 1
ATOM 651 N N . SER A 1 85 ? 2.887 0.847 -12.625 1.00 87.62 85 SER A N 1
ATOM 652 C CA . SER A 1 85 ? 1.480 0.741 -13.039 1.00 87.62 85 SER A CA 1
ATOM 653 C C . SER A 1 85 ? 0.683 -0.122 -12.064 1.00 87.62 85 SER A C 1
ATOM 655 O O . SER A 1 85 ? -0.468 0.187 -11.764 1.00 87.62 85 SER A O 1
ATOM 657 N N . ALA A 1 86 ? 1.320 -1.137 -11.480 1.00 89.94 86 ALA A N 1
ATOM 658 C CA . ALA A 1 86 ? 0.766 -1.921 -10.383 1.00 89.94 86 ALA A CA 1
ATOM 659 C C . ALA A 1 86 ? 0.654 -1.115 -9.079 1.00 89.94 86 ALA A C 1
ATOM 661 O O . ALA A 1 86 ? -0.350 -1.220 -8.377 1.00 89.94 86 ALA A O 1
ATOM 662 N N . ALA A 1 87 ? 1.634 -0.263 -8.762 1.00 89.44 87 ALA A N 1
ATOM 663 C CA . ALA A 1 87 ? 1.507 0.660 -7.634 1.00 89.44 87 ALA A CA 1
ATOM 664 C C . ALA A 1 87 ? 0.348 1.649 -7.849 1.00 89.44 87 ALA A C 1
ATOM 666 O O . ALA A 1 87 ? -0.469 1.842 -6.951 1.00 89.44 87 ALA A O 1
ATOM 667 N N . LEU A 1 88 ? 0.214 2.213 -9.055 1.00 88.19 88 LEU A N 1
ATOM 668 C CA . LEU A 1 88 ? -0.911 3.077 -9.420 1.00 88.19 88 LEU A CA 1
ATOM 669 C C . LEU A 1 88 ? -2.255 2.336 -9.335 1.00 88.19 88 LEU A C 1
ATOM 671 O O . LEU A 1 88 ? -3.227 2.897 -8.830 1.00 88.19 88 LEU A O 1
ATOM 675 N N . PHE A 1 89 ? -2.303 1.074 -9.776 1.00 90.88 89 PHE A N 1
ATOM 676 C CA . PHE A 1 89 ? -3.463 0.200 -9.606 1.00 90.88 89 PHE A CA 1
ATOM 677 C C . PHE A 1 89 ? -3.858 0.072 -8.137 1.00 90.88 89 PHE A C 1
ATOM 679 O O . PHE A 1 89 ? -5.015 0.313 -7.809 1.00 90.88 89 PHE A O 1
ATOM 686 N N . LEU A 1 90 ? -2.907 -0.233 -7.249 1.00 92.81 90 LEU A N 1
ATOM 687 C CA . LEU A 1 90 ? -3.164 -0.353 -5.812 1.00 92.81 90 LEU A CA 1
ATOM 688 C C . LEU A 1 90 ? -3.683 0.958 -5.211 1.00 92.81 90 LEU A C 1
ATOM 690 O O . LEU A 1 90 ? -4.668 0.944 -4.477 1.00 92.81 90 LEU A O 1
ATOM 694 N N . LEU A 1 91 ? -3.067 2.096 -5.542 1.00 90.44 91 LEU A N 1
ATOM 695 C CA . LEU A 1 91 ? -3.506 3.401 -5.039 1.00 90.44 91 LEU A CA 1
A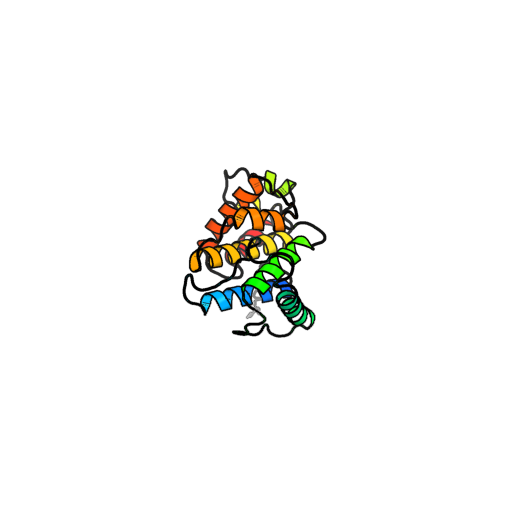TOM 696 C C . LEU A 1 91 ? -4.919 3.755 -5.522 1.00 90.44 91 LEU A C 1
ATOM 698 O O . LEU A 1 91 ? -5.737 4.226 -4.734 1.00 90.44 91 LEU A O 1
ATOM 702 N N . ARG A 1 92 ? -5.231 3.488 -6.796 1.00 89.25 92 ARG A N 1
ATOM 703 C CA . ARG A 1 92 ? -6.575 3.705 -7.344 1.00 89.25 92 ARG A CA 1
ATOM 704 C C . ARG A 1 92 ? -7.590 2.744 -6.738 1.00 89.25 92 ARG A C 1
ATOM 706 O O . ARG A 1 92 ? -8.704 3.158 -6.445 1.00 89.25 92 ARG A O 1
ATOM 713 N N . TRP A 1 93 ? -7.210 1.488 -6.523 1.00 92.12 93 TRP A N 1
ATOM 714 C CA . TRP A 1 93 ? -8.048 0.503 -5.848 1.00 92.12 93 TRP A CA 1
ATOM 715 C C . TRP A 1 93 ? -8.424 0.977 -4.440 1.00 92.12 93 TRP A C 1
ATOM 717 O O . TRP A 1 93 ? -9.610 1.012 -4.132 1.00 92.12 93 TRP A O 1
ATOM 727 N N . LEU A 1 94 ? -7.460 1.462 -3.642 1.00 93.81 94 LEU A N 1
ATOM 728 C CA . LEU A 1 94 ? -7.720 2.051 -2.318 1.00 93.81 94 LEU A CA 1
ATOM 729 C C . LEU A 1 94 ? -8.712 3.227 -2.379 1.00 93.81 94 LEU A C 1
ATOM 731 O O . LEU A 1 94 ? -9.601 3.332 -1.535 1.00 93.81 94 LEU A O 1
ATOM 735 N N . GLN A 1 95 ? -8.589 4.087 -3.394 1.00 90.75 95 GLN A N 1
ATOM 736 C CA . GLN A 1 95 ? -9.478 5.239 -3.597 1.00 90.75 95 GLN A CA 1
ATOM 737 C C . GLN A 1 95 ? -10.898 4.870 -4.046 1.00 90.75 95 GLN A C 1
ATOM 739 O O . GLN A 1 95 ? -11.801 5.688 -3.904 1.00 90.75 95 GLN A O 1
ATOM 744 N N . LEU A 1 96 ? -11.093 3.678 -4.614 1.00 90.75 96 LEU A N 1
ATOM 745 C CA . LEU A 1 96 ? -12.380 3.212 -5.138 1.00 90.75 96 LEU A CA 1
ATOM 746 C C . LEU A 1 96 ? -13.124 2.273 -4.182 1.00 90.75 96 LEU A C 1
ATOM 748 O O . LEU A 1 96 ? -14.222 1.822 -4.509 1.00 90.75 96 LEU A O 1
ATOM 752 N N . LEU A 1 97 ? -12.544 1.957 -3.021 1.00 93.38 97 LEU A N 1
ATOM 753 C CA . LEU A 1 97 ? -13.240 1.180 -2.000 1.00 93.38 97 LEU A CA 1
ATOM 754 C C . LEU A 1 97 ? -14.499 1.927 -1.529 1.00 93.38 97 LEU A C 1
ATOM 756 O O . LEU A 1 97 ? -14.469 3.153 -1.426 1.00 93.38 97 LEU A O 1
ATOM 760 N N . PRO A 1 98 ? -15.594 1.213 -1.211 1.00 94.25 98 PRO A N 1
ATOM 761 C CA . PRO A 1 98 ? -16.827 1.843 -0.737 1.00 94.25 98 PRO A CA 1
ATOM 762 C C . PRO A 1 98 ? -16.637 2.585 0.593 1.00 94.25 98 PRO A C 1
ATOM 764 O O . PRO A 1 98 ? -17.348 3.547 0.867 1.00 94.25 98 PRO A O 1
ATOM 767 N N . GLU A 1 99 ? -15.669 2.148 1.399 1.00 94.75 99 GLU A N 1
ATOM 768 C CA . GLU A 1 99 ? -15.274 2.776 2.654 1.00 94.75 99 GLU A CA 1
ATOM 769 C C . GLU A 1 99 ? -13.749 2.968 2.685 1.00 94.75 99 GLU A C 1
ATOM 771 O O . GLU A 1 99 ? -13.013 2.116 2.167 1.00 94.75 99 GLU A O 1
ATOM 776 N N . PRO A 1 100 ? -13.248 4.055 3.299 1.00 95.50 100 PRO A N 1
ATOM 777 C CA . PRO A 1 100 ? -11.817 4.280 3.434 1.00 95.50 100 PRO A CA 1
ATOM 778 C C . PRO A 1 100 ? -11.186 3.235 4.359 1.00 95.50 100 PRO A C 1
ATOM 780 O O . PRO A 1 100 ? -11.719 2.909 5.419 1.00 95.50 100 PRO A O 1
ATOM 783 N N . VAL A 1 101 ? -9.992 2.766 3.995 1.00 96.25 101 VAL A N 1
ATOM 784 C CA . VAL A 1 101 ? -9.209 1.827 4.817 1.00 96.25 101 VAL A CA 1
ATOM 785 C C . VAL A 1 101 ? -8.841 2.446 6.164 1.00 96.25 101 VAL A C 1
ATOM 787 O O . VAL A 1 101 ? -8.829 1.758 7.184 1.00 96.25 101 VAL A O 1
ATOM 790 N N . LEU A 1 102 ? -8.545 3.748 6.164 1.00 95.12 102 LEU A N 1
ATOM 791 C CA . LEU A 1 102 ? -8.255 4.521 7.362 1.00 95.12 102 LEU A CA 1
ATOM 792 C C . LEU A 1 102 ? -9.308 5.629 7.522 1.00 95.12 102 LEU A C 1
ATOM 794 O O . LEU A 1 102 ? -9.135 6.725 6.982 1.00 95.12 102 LEU A O 1
ATOM 798 N N . PRO A 1 103 ? -10.401 5.373 8.260 1.00 94.25 103 PRO A N 1
ATOM 799 C CA . PRO A 1 103 ? -11.368 6.404 8.604 1.00 94.25 103 PRO A CA 1
ATOM 800 C C . PRO A 1 103 ? -10.711 7.551 9.376 1.00 94.25 103 PRO A C 1
ATOM 802 O O . PRO A 1 103 ? -9.817 7.333 10.196 1.00 94.25 103 PRO A O 1
ATOM 805 N N . HIS A 1 104 ? -11.202 8.776 9.173 1.00 91.00 104 HIS A N 1
ATOM 806 C CA . HIS A 1 104 ? -10.682 9.961 9.862 1.00 91.00 104 HIS A CA 1
ATOM 807 C C . HIS A 1 104 ? -10.701 9.806 11.389 1.00 91.00 104 HIS A C 1
ATOM 809 O O . HIS A 1 104 ? -9.707 10.084 12.049 1.00 91.00 104 HIS A O 1
ATOM 815 N N . THR A 1 105 ? -11.793 9.272 11.939 1.00 90.62 105 THR A N 1
ATOM 816 C CA . THR A 1 105 ? -11.932 9.017 13.378 1.00 90.62 105 THR A CA 1
ATOM 817 C C . THR A 1 105 ? -10.867 8.067 13.913 1.00 90.62 105 THR A C 1
ATOM 819 O O . THR A 1 105 ? -10.370 8.288 15.007 1.00 90.62 105 THR A O 1
ATOM 822 N N . ALA A 1 106 ? -10.479 7.040 13.155 1.00 90.81 106 ALA A N 1
ATOM 823 C CA . ALA A 1 106 ? -9.426 6.116 13.565 1.00 90.81 106 ALA A CA 1
ATOM 824 C C . ALA A 1 106 ? -8.038 6.773 13.519 1.00 90.81 106 ALA A C 1
ATOM 826 O O . ALA A 1 106 ? -7.224 6.533 14.405 1.00 90.81 106 ALA A O 1
ATOM 827 N N . ALA A 1 107 ? -7.782 7.627 12.523 1.00 89.94 107 ALA A N 1
ATOM 828 C CA . ALA A 1 107 ? -6.521 8.354 12.410 1.00 89.94 107 ALA A CA 1
ATOM 829 C C . ALA A 1 107 ? -6.314 9.368 13.546 1.00 89.94 107 ALA A C 1
ATOM 831 O O . ALA A 1 107 ? -5.221 9.436 14.095 1.00 89.94 107 ALA A O 1
ATOM 832 N N . GLU A 1 108 ? -7.345 10.131 13.920 1.00 88.88 108 GLU A N 1
ATOM 833 C CA . GLU A 1 108 ? -7.246 11.150 14.983 1.00 88.88 108 GLU A CA 1
ATOM 834 C C . GLU A 1 108 ? -7.062 10.561 16.387 1.00 88.88 108 GLU A C 1
ATOM 836 O O . GLU A 1 108 ? -6.663 11.265 17.310 1.00 88.88 108 GLU A O 1
ATOM 841 N N . LEU A 1 109 ? -7.331 9.267 16.563 1.00 86.00 109 LEU A N 1
ATOM 842 C CA . LEU A 1 109 ? -7.065 8.568 17.818 1.00 86.00 109 LEU A CA 1
ATOM 843 C C . LEU A 1 109 ? -5.582 8.227 18.010 1.00 86.00 109 LEU A C 1
ATOM 845 O O . LEU A 1 109 ? -5.207 7.810 19.103 1.00 86.00 109 LEU A O 1
ATOM 849 N N . PHE A 1 110 ? -4.756 8.376 16.972 1.00 85.38 110 PHE A N 1
ATOM 850 C CA . PHE A 1 110 ? -3.315 8.214 17.083 1.00 85.38 110 PHE A CA 1
ATOM 851 C C . PHE A 1 110 ? -2.684 9.500 17.624 1.00 85.38 110 PHE A C 1
ATOM 853 O O . PHE A 1 110 ? -2.594 10.508 16.922 1.00 85.38 110 PHE A O 1
ATOM 860 N N . ASP A 1 111 ? -2.213 9.449 18.867 1.00 82.00 111 ASP A N 1
ATOM 861 C CA . ASP A 1 111 ? -1.528 10.560 19.534 1.00 82.00 111 ASP A CA 1
ATOM 862 C C . ASP A 1 111 ? 0.009 10.434 19.513 1.00 82.00 111 ASP A C 1
ATOM 864 O O . ASP A 1 111 ? 0.715 11.363 19.908 1.00 82.00 111 ASP A O 1
ATOM 868 N N . GLY A 1 112 ? 0.532 9.307 19.014 1.00 79.44 112 GLY A N 1
ATOM 869 C CA . GLY A 1 112 ? 1.963 9.012 18.933 1.00 79.44 112 GLY A CA 1
ATOM 870 C C . GLY A 1 112 ? 2.639 8.716 20.274 1.00 79.44 112 GLY A C 1
ATOM 871 O O . GLY A 1 112 ? 3.868 8.707 20.323 1.00 79.44 112 GLY A O 1
ATOM 872 N N . SER A 1 113 ? 1.868 8.515 21.348 1.00 75.88 113 SER A N 1
ATOM 873 C CA . SER A 1 113 ? 2.395 8.168 22.674 1.00 75.88 113 SER A CA 1
ATOM 874 C C . SER A 1 113 ? 2.763 6.683 22.802 1.00 75.88 113 SER A C 1
ATOM 876 O O . SER A 1 113 ? 3.724 6.346 23.493 1.00 75.88 113 SER A O 1
ATOM 878 N N . GLU A 1 114 ? 2.032 5.821 22.095 1.00 78.94 114 GLU A N 1
ATOM 879 C CA . GLU A 1 114 ? 2.214 4.369 22.016 1.00 78.94 114 GLU A CA 1
ATOM 880 C C . GLU A 1 114 ? 2.748 3.935 20.638 1.00 78.94 114 GLU A C 1
ATOM 882 O O . GLU A 1 114 ? 2.813 4.732 19.694 1.00 78.94 114 GLU A O 1
ATOM 887 N N . GLY A 1 115 ? 3.131 2.657 20.511 1.00 80.25 115 GLY A N 1
ATOM 888 C CA . GLY A 1 115 ? 3.540 2.090 19.223 1.00 80.25 115 GLY A CA 1
ATOM 889 C C . GLY A 1 115 ? 2.416 2.197 18.188 1.00 80.25 115 GLY A C 1
ATOM 890 O O . GLY A 1 115 ? 1.237 2.035 18.506 1.00 80.25 115 GLY A O 1
ATOM 891 N N . ALA A 1 116 ? 2.751 2.441 16.922 1.00 87.06 116 ALA A N 1
ATOM 892 C CA . ALA A 1 116 ? 1.766 2.634 15.861 1.00 87.06 116 ALA A CA 1
ATOM 893 C C . ALA A 1 116 ? 0.851 1.417 15.690 1.00 87.06 116 ALA A C 1
ATOM 895 O O . ALA A 1 116 ? -0.347 1.572 15.449 1.00 87.06 116 ALA A O 1
ATOM 896 N N . LEU A 1 117 ? 1.392 0.208 15.877 1.00 86.06 117 LEU A N 1
ATOM 897 C CA . LEU A 1 117 ? 0.614 -1.030 15.890 1.00 86.06 117 LEU A CA 1
ATOM 898 C C . LEU A 1 117 ? -0.393 -1.102 17.051 1.00 86.06 117 LEU A C 1
ATOM 900 O O . LEU A 1 117 ? -1.434 -1.740 16.908 1.00 86.06 117 LEU A O 1
ATOM 904 N N . GLU A 1 118 ? -0.137 -0.457 18.189 1.00 83.94 118 GLU A N 1
ATOM 905 C CA . GLU A 1 118 ? -1.002 -0.528 19.377 1.00 83.94 118 GLU A CA 1
ATOM 906 C C . GLU A 1 118 ? -2.307 0.252 19.204 1.00 83.94 118 GLU A C 1
ATOM 908 O O . GLU A 1 118 ? -3.337 -0.166 19.734 1.00 83.94 118 GLU A O 1
ATOM 913 N N . GLY A 1 119 ? -2.308 1.295 18.369 1.00 78.00 119 GLY A N 1
ATOM 914 C CA . GLY A 1 119 ? -3.512 2.053 18.015 1.00 78.00 119 GLY A CA 1
ATOM 915 C C . GLY A 1 119 ? -4.442 1.354 17.010 1.00 78.00 119 GLY A C 1
ATOM 916 O O . GLY A 1 119 ? -5.596 1.759 16.848 1.00 78.00 119 GLY A O 1
ATOM 917 N N . LEU A 1 120 ? -3.981 0.294 16.336 1.00 85.44 120 LEU A N 1
ATOM 918 C CA . LEU A 1 120 ? -4.705 -0.363 15.239 1.00 85.44 120 LEU A CA 1
ATOM 919 C C . LEU A 1 120 ? -5.840 -1.344 15.594 1.00 85.44 120 LEU A C 1
ATOM 921 O O . LEU A 1 120 ? -6.690 -1.535 14.718 1.00 85.44 120 LEU A O 1
ATOM 925 N N . PRO A 1 121 ? -5.945 -1.955 16.796 1.00 81.75 121 PRO A N 1
ATOM 926 C CA . PRO A 1 121 ? -7.055 -2.853 17.137 1.00 81.75 121 PRO A CA 1
ATOM 927 C C . PRO A 1 121 ? -8.449 -2.229 16.968 1.00 81.75 121 PRO A C 1
ATOM 929 O O . PRO A 1 121 ? -9.437 -2.936 16.817 1.00 81.75 121 PRO A O 1
ATOM 932 N N . ARG A 1 122 ? -8.546 -0.896 16.935 1.00 81.94 122 ARG A N 1
ATOM 933 C CA . ARG A 1 122 ? -9.808 -0.173 16.714 1.00 81.94 122 ARG A CA 1
ATOM 934 C C . ARG A 1 122 ? -10.315 -0.240 15.271 1.00 81.94 122 ARG A C 1
ATOM 936 O O . ARG A 1 122 ? -11.489 0.027 15.031 1.00 81.94 122 ARG A O 1
ATOM 943 N N . LEU A 1 123 ? -9.455 -0.573 14.307 1.00 88.69 123 LEU A N 1
ATOM 944 C CA . LEU A 1 123 ? -9.866 -0.802 12.922 1.00 88.69 123 LEU A CA 1
ATOM 945 C C . LEU A 1 123 ? -10.444 -2.209 12.768 1.00 88.69 123 LEU A C 1
ATOM 947 O O . LEU A 1 123 ? -9.891 -3.138 13.356 1.00 88.69 123 LEU A O 1
ATOM 951 N N . PRO A 1 124 ? -11.472 -2.420 11.928 1.00 90.62 124 PRO A N 1
ATOM 952 C CA . PRO A 1 124 ? -11.934 -3.766 11.614 1.00 90.62 124 PRO A CA 1
ATOM 953 C C . PRO A 1 124 ? -10.804 -4.617 10.992 1.00 90.62 124 PRO A C 1
ATOM 955 O O . PRO A 1 124 ? -9.923 -4.057 10.327 1.00 90.62 124 PRO A O 1
ATOM 958 N N . PRO A 1 125 ? -10.821 -5.956 11.148 1.00 91.69 125 PRO A N 1
ATOM 959 C CA . PRO A 1 125 ? -9.699 -6.819 10.759 1.00 91.69 125 PRO A CA 1
ATOM 960 C C . PRO A 1 125 ? -9.245 -6.660 9.302 1.00 91.69 125 PRO A C 1
ATOM 962 O O . PRO A 1 125 ? -8.047 -6.590 9.026 1.00 91.69 125 PRO A O 1
ATOM 965 N N . LEU A 1 126 ? -10.189 -6.548 8.361 1.00 92.62 126 LEU A N 1
ATOM 966 C CA . LEU A 1 126 ? -9.867 -6.437 6.939 1.00 92.62 126 LEU A CA 1
ATOM 967 C C . LEU A 1 126 ? -9.191 -5.090 6.589 1.00 92.62 126 LEU A C 1
ATOM 969 O O . LEU A 1 126 ? -8.058 -5.139 6.106 1.00 92.62 126 LEU A O 1
ATOM 973 N N . PRO A 1 127 ? -9.773 -3.902 6.867 1.00 94.44 127 PRO A N 1
ATOM 974 C CA . PRO A 1 127 ? -9.084 -2.615 6.712 1.00 94.44 127 PRO A CA 1
ATOM 975 C C . PRO A 1 127 ? -7.724 -2.561 7.412 1.00 94.44 127 PRO A C 1
ATOM 977 O O . PRO A 1 127 ? -6.745 -2.094 6.832 1.00 94.44 127 PRO A O 1
ATOM 980 N N . ARG A 1 128 ? -7.629 -3.111 8.628 1.00 94.38 128 ARG A N 1
ATOM 981 C CA . ARG A 1 128 ? -6.372 -3.206 9.380 1.00 94.38 128 ARG A CA 1
ATOM 982 C C . ARG A 1 128 ? -5.311 -3.990 8.602 1.00 94.38 128 ARG A C 1
ATOM 984 O O . ARG A 1 128 ? -4.185 -3.522 8.456 1.00 94.38 128 ARG A O 1
ATOM 991 N N . SER A 1 129 ? -5.677 -5.144 8.043 1.00 94.94 129 SER A N 1
ATOM 992 C CA . SER A 1 129 ? -4.766 -5.965 7.236 1.00 94.94 129 SER A CA 1
ATOM 993 C C . SER A 1 129 ? -4.317 -5.268 5.948 1.00 94.94 129 SER A C 1
ATOM 995 O O . SER A 1 129 ? -3.138 -5.327 5.593 1.00 94.94 129 SER A O 1
ATOM 997 N N . VAL A 1 130 ? -5.232 -4.556 5.277 1.00 96.50 130 VAL A N 1
ATOM 998 C CA . VAL A 1 130 ? -4.942 -3.774 4.068 1.00 96.50 130 VAL A CA 1
ATOM 999 C C . VAL A 1 130 ? -3.980 -2.639 4.396 1.00 96.50 130 VAL A C 1
ATOM 1001 O O . VAL A 1 130 ? -2.992 -2.470 3.682 1.00 96.50 130 VAL A O 1
ATOM 1004 N N . LEU A 1 131 ? -4.217 -1.905 5.487 1.00 96.31 131 LEU A N 1
ATOM 1005 C CA . LEU A 1 131 ? -3.335 -0.841 5.964 1.00 96.31 131 LEU A CA 1
ATOM 1006 C C . LEU A 1 131 ? -1.921 -1.369 6.223 1.00 96.31 131 LEU A C 1
ATOM 1008 O O . LEU A 1 131 ? -0.961 -0.807 5.701 1.00 96.31 131 LEU A O 1
ATOM 1012 N N . LEU A 1 132 ? -1.798 -2.467 6.973 1.00 95.69 132 LEU A N 1
ATOM 1013 C CA . LEU A 1 132 ? -0.507 -3.063 7.313 1.00 95.69 132 LEU A CA 1
ATOM 1014 C C . LEU A 1 132 ? 0.251 -3.581 6.094 1.00 95.69 132 LEU A C 1
ATOM 1016 O O . LEU A 1 132 ? 1.428 -3.274 5.933 1.00 95.69 132 LEU A O 1
ATOM 1020 N N . CYS A 1 133 ? -0.408 -4.339 5.214 1.00 96.81 133 CYS A N 1
ATOM 1021 C CA . CYS A 1 133 ? 0.244 -4.864 4.014 1.00 96.81 133 CYS A CA 1
ATOM 1022 C C . CYS A 1 133 ? 0.672 -3.727 3.080 1.00 96.81 133 CYS A C 1
ATOM 1024 O O . CYS A 1 133 ? 1.770 -3.750 2.532 1.00 96.81 133 CYS A O 1
ATOM 1026 N N . THR A 1 134 ? -0.160 -2.694 2.946 1.00 96.19 134 THR A N 1
ATOM 1027 C CA . THR A 1 134 ? 0.179 -1.507 2.162 1.00 96.19 134 THR A CA 1
ATOM 1028 C C . THR A 1 134 ? 1.382 -0.786 2.781 1.00 96.19 134 THR A C 1
ATOM 1030 O O . THR A 1 134 ? 2.396 -0.609 2.112 1.00 96.19 134 THR A O 1
ATOM 1033 N N . ALA A 1 135 ? 1.335 -0.436 4.068 1.00 95.69 135 ALA A N 1
ATOM 1034 C CA . ALA A 1 135 ? 2.441 0.239 4.749 1.00 95.69 135 ALA A CA 1
ATOM 1035 C C . ALA A 1 135 ? 3.753 -0.564 4.666 1.00 95.69 135 ALA A C 1
ATOM 1037 O O . ALA A 1 135 ? 4.788 0.008 4.328 1.00 95.69 135 ALA A O 1
ATOM 1038 N N . ALA A 1 136 ? 3.706 -1.885 4.874 1.00 96.44 136 ALA A N 1
ATOM 1039 C CA . ALA A 1 136 ? 4.867 -2.768 4.756 1.00 96.44 136 ALA A CA 1
ATOM 1040 C C . ALA A 1 136 ? 5.453 -2.778 3.335 1.00 96.44 136 ALA A C 1
ATOM 1042 O O . ALA A 1 136 ? 6.665 -2.638 3.173 1.00 96.44 136 ALA A O 1
ATOM 1043 N N . LEU A 1 137 ? 4.611 -2.893 2.299 1.00 95.75 137 LEU A N 1
ATOM 1044 C CA . LEU A 1 137 ? 5.059 -2.844 0.904 1.00 95.75 137 LEU A CA 1
ATOM 1045 C C . LEU A 1 137 ? 5.796 -1.532 0.619 1.00 95.75 137 LEU A C 1
ATOM 1047 O O . LEU A 1 137 ? 6.932 -1.539 0.148 1.00 95.75 137 LEU A O 1
ATOM 1051 N N . PHE A 1 138 ? 5.154 -0.401 0.915 1.00 94.31 138 PHE A N 1
ATOM 1052 C CA . PHE A 1 138 ? 5.704 0.918 0.616 1.00 94.31 138 PHE A CA 1
ATOM 1053 C C . PHE A 1 138 ? 6.957 1.225 1.448 1.00 94.31 138 PHE A C 1
ATOM 1055 O O . PHE A 1 138 ? 7.874 1.868 0.937 1.00 94.31 138 PHE A O 1
ATOM 1062 N N . ALA A 1 139 ? 7.045 0.725 2.684 1.00 94.38 139 ALA A N 1
ATOM 1063 C CA . ALA A 1 139 ? 8.244 0.824 3.511 1.00 94.38 139 ALA A CA 1
ATOM 1064 C C . ALA A 1 139 ? 9.422 0.059 2.895 1.00 94.38 139 ALA A C 1
ATOM 1066 O O . ALA A 1 139 ? 10.507 0.621 2.742 1.00 94.38 139 ALA A O 1
ATOM 1067 N N . GLN A 1 140 ? 9.203 -1.190 2.471 1.00 95.06 140 GLN A N 1
ATOM 1068 C CA . GLN A 1 140 ? 10.241 -2.012 1.841 1.00 95.06 140 GLN A CA 1
ATOM 1069 C C . GLN A 1 140 ? 10.712 -1.414 0.506 1.00 95.06 140 GLN A C 1
ATOM 1071 O O . GLN A 1 140 ? 11.917 -1.350 0.245 1.00 95.06 140 GLN A O 1
ATOM 1076 N N . LEU A 1 141 ? 9.784 -0.909 -0.314 1.00 94.19 141 LEU A N 1
ATOM 1077 C CA . LEU A 1 141 ? 10.114 -0.234 -1.572 1.00 94.19 141 LEU A CA 1
ATOM 1078 C C . LEU A 1 141 ? 10.924 1.046 -1.338 1.00 94.19 141 LEU A C 1
ATOM 1080 O O . LEU A 1 141 ? 11.959 1.237 -1.980 1.00 94.19 141 LEU A O 1
ATOM 1084 N N . ALA A 1 142 ? 10.498 1.897 -0.400 1.00 93.25 142 ALA A N 1
ATOM 1085 C CA . ALA A 1 142 ? 11.198 3.136 -0.071 1.00 93.25 142 ALA A CA 1
ATOM 1086 C C . ALA A 1 142 ? 12.590 2.877 0.525 1.00 93.25 142 ALA A C 1
ATOM 1088 O O . ALA A 1 142 ? 13.540 3.572 0.170 1.00 93.25 142 ALA A O 1
ATOM 1089 N N . ALA A 1 143 ? 12.740 1.857 1.372 1.00 94.31 143 ALA A N 1
ATOM 1090 C CA . ALA A 1 143 ? 14.027 1.492 1.957 1.00 94.31 143 ALA A CA 1
ATOM 1091 C C . ALA A 1 143 ? 15.026 0.984 0.906 1.00 94.31 143 ALA A C 1
ATOM 1093 O O . ALA A 1 143 ? 16.206 1.327 0.955 1.00 94.31 143 ALA A O 1
ATOM 1094 N N . ARG A 1 144 ? 14.568 0.186 -0.069 1.00 94.94 144 ARG A N 1
ATOM 1095 C CA . ARG A 1 144 ? 15.442 -0.401 -1.098 1.00 94.94 144 ARG A CA 1
ATOM 1096 C C . ARG A 1 144 ? 15.708 0.525 -2.284 1.00 94.94 144 ARG A C 1
ATOM 1098 O O . ARG A 1 144 ? 16.791 0.483 -2.870 1.00 94.94 144 ARG A O 1
ATOM 1105 N N . HIS A 1 145 ? 14.722 1.320 -2.687 1.00 93.19 145 HIS A N 1
ATOM 1106 C CA . HIS A 1 145 ? 14.782 2.119 -3.915 1.00 93.19 145 HIS A CA 1
ATOM 1107 C C . HIS A 1 145 ? 14.761 3.632 -3.679 1.00 93.19 145 HIS A C 1
ATOM 1109 O O . HIS A 1 145 ? 14.787 4.396 -4.643 1.00 93.19 145 HIS A O 1
ATOM 1115 N N . GLY A 1 146 ? 14.774 4.055 -2.416 1.00 86.94 146 GLY A N 1
ATOM 1116 C CA . GLY A 1 146 ? 14.738 5.451 -2.007 1.00 86.94 146 GLY A CA 1
ATOM 1117 C C . GLY A 1 146 ? 13.313 6.020 -1.975 1.00 86.94 146 GLY A C 1
ATOM 1118 O O . GLY A 1 146 ? 12.448 5.609 -2.759 1.00 86.94 146 GLY A O 1
ATOM 1119 N N . PRO A 1 147 ? 13.042 6.987 -1.080 1.00 77.06 147 PRO A N 1
ATOM 1120 C CA . PRO A 1 147 ? 11.773 7.697 -1.071 1.00 77.06 147 PRO A CA 1
ATOM 1121 C C . PRO A 1 147 ? 11.645 8.580 -2.322 1.00 77.06 147 PRO A C 1
ATOM 1123 O O . PRO A 1 147 ? 12.565 9.307 -2.694 1.00 77.06 147 PRO A O 1
ATOM 1126 N N . ARG A 1 148 ? 10.482 8.535 -2.974 1.00 71.44 148 ARG A N 1
ATOM 1127 C CA . ARG A 1 148 ? 10.129 9.351 -4.145 1.00 71.44 148 ARG A CA 1
ATOM 1128 C C . ARG A 1 148 ? 9.107 10.417 -3.735 1.00 71.44 148 ARG A C 1
ATOM 1130 O O . ARG A 1 148 ? 7.907 10.174 -3.754 1.00 71.44 148 ARG A O 1
ATOM 1137 N N . GLY A 1 149 ? 9.578 11.606 -3.355 1.00 73.56 149 GLY A N 1
ATOM 1138 C CA . GLY A 1 149 ? 8.710 12.695 -2.886 1.00 73.56 149 GLY A CA 1
ATOM 1139 C C . GLY A 1 149 ? 8.007 12.384 -1.556 1.00 73.56 149 GLY A C 1
ATOM 1140 O O . GLY A 1 149 ? 8.475 11.563 -0.771 1.00 73.56 149 GLY A O 1
ATOM 1141 N N . ASP A 1 150 ? 6.875 13.046 -1.294 1.00 84.75 150 ASP A N 1
ATOM 1142 C CA . ASP A 1 150 ? 6.081 12.853 -0.070 1.00 84.75 150 ASP A CA 1
ATOM 1143 C C . ASP A 1 150 ? 5.115 11.654 -0.193 1.00 84.75 150 ASP A C 1
ATOM 1145 O O . ASP A 1 150 ? 3.893 11.803 -0.319 1.00 84.75 150 ASP A O 1
ATOM 1149 N N . ILE A 1 151 ? 5.693 10.446 -0.223 1.00 87.56 151 ILE A N 1
ATOM 1150 C CA . ILE A 1 151 ? 4.970 9.163 -0.305 1.00 87.56 151 ILE A CA 1
ATOM 1151 C C . ILE A 1 151 ? 3.953 9.040 0.824 1.00 87.56 151 ILE A C 1
ATOM 1153 O O . ILE A 1 151 ? 2.806 8.672 0.578 1.00 87.56 151 ILE A O 1
ATOM 1157 N N . THR A 1 152 ? 4.354 9.379 2.049 1.00 90.25 152 THR A N 1
ATOM 1158 C CA . THR A 1 152 ? 3.520 9.231 3.242 1.00 90.25 152 THR A CA 1
ATOM 1159 C C . THR A 1 152 ? 2.253 10.072 3.135 1.00 90.25 152 THR A C 1
ATOM 1161 O O . THR A 1 152 ? 1.159 9.551 3.344 1.00 90.25 152 THR A O 1
ATOM 1164 N N . THR A 1 153 ? 2.349 11.343 2.729 1.00 90.81 153 THR A N 1
ATOM 1165 C CA . THR A 1 153 ? 1.151 12.171 2.511 1.00 90.81 153 THR A CA 1
ATOM 1166 C C . THR A 1 153 ? 0.256 11.590 1.421 1.00 90.81 153 THR A C 1
ATOM 1168 O O . THR A 1 153 ? -0.952 11.491 1.600 1.00 90.81 153 THR A O 1
ATOM 1171 N N . ARG A 1 154 ? 0.807 11.153 0.290 1.00 88.81 154 ARG A N 1
ATOM 1172 C CA . ARG A 1 154 ? -0.010 10.631 -0.819 1.00 88.81 154 ARG A CA 1
ATOM 1173 C C . ARG A 1 154 ? -0.685 9.306 -0.488 1.00 88.81 154 ARG A C 1
ATOM 1175 O O . ARG A 1 154 ? -1.838 9.088 -0.853 1.00 88.81 154 ARG A O 1
ATOM 1182 N N . LEU A 1 155 ? 0.025 8.424 0.200 1.00 92.12 155 LEU A N 1
ATOM 1183 C CA . LEU A 1 155 ? -0.513 7.140 0.610 1.00 92.12 155 LEU A CA 1
ATOM 1184 C C . LEU A 1 155 ? -1.597 7.326 1.680 1.00 92.12 155 LEU A C 1
ATOM 1186 O O . LEU A 1 155 ? -2.664 6.727 1.562 1.00 92.12 155 LEU A O 1
ATOM 1190 N N . ALA A 1 156 ? -1.391 8.236 2.640 1.00 94.06 156 ALA A N 1
ATOM 1191 C CA . ALA A 1 156 ? -2.427 8.625 3.596 1.00 94.06 156 ALA A CA 1
ATOM 1192 C C . ALA A 1 156 ? -3.665 9.203 2.887 1.00 94.06 156 ALA A C 1
ATOM 1194 O O . ALA A 1 156 ? -4.786 8.826 3.215 1.00 94.06 156 ALA A O 1
ATOM 1195 N N . ALA A 1 157 ? -3.474 10.042 1.863 1.00 92.38 157 ALA A N 1
ATOM 1196 C CA . ALA A 1 157 ? -4.566 10.576 1.049 1.00 92.38 157 ALA A CA 1
ATOM 1197 C C . ALA A 1 157 ? -5.401 9.462 0.388 1.00 92.38 157 ALA A C 1
ATOM 1199 O O . ALA A 1 157 ? -6.628 9.527 0.382 1.00 92.38 157 ALA A O 1
ATOM 1200 N N . CYS A 1 158 ? -4.752 8.411 -0.130 1.00 93.81 158 CYS A N 1
ATOM 1201 C CA . CYS A 1 158 ? -5.441 7.273 -0.747 1.00 93.81 158 CYS A CA 1
ATOM 1202 C C . CYS A 1 158 ? -6.173 6.404 0.285 1.00 93.81 158 CYS A C 1
ATOM 1204 O O . CYS A 1 158 ? -7.322 6.041 0.060 1.00 93.81 158 CYS A O 1
ATOM 1206 N N . LEU A 1 159 ? -5.536 6.107 1.422 1.00 95.38 159 LEU A N 1
ATOM 1207 C CA . LEU A 1 159 ? -6.114 5.290 2.498 1.00 95.38 159 LEU A CA 1
ATOM 1208 C C . LEU A 1 159 ? -7.317 5.960 3.173 1.00 95.38 159 LEU A C 1
ATOM 1210 O O . LEU A 1 159 ? -8.253 5.270 3.572 1.00 95.38 159 LEU A O 1
ATOM 1214 N N . MET A 1 160 ? -7.288 7.290 3.288 1.00 95.56 160 MET A N 1
ATOM 1215 C CA . MET A 1 160 ? -8.393 8.096 3.815 1.00 95.56 160 MET A CA 1
ATOM 1216 C C . MET A 1 160 ? -9.413 8.500 2.746 1.00 95.56 160 MET A C 1
ATOM 1218 O O . MET A 1 160 ? -10.463 9.029 3.095 1.00 95.56 160 MET A O 1
ATOM 1222 N N . GLN A 1 161 ? -9.091 8.312 1.462 1.00 93.88 161 GLN A N 1
ATOM 1223 C CA . GLN A 1 161 ? -9.861 8.823 0.321 1.00 93.88 161 GLN A CA 1
ATOM 1224 C C . GLN A 1 161 ? -10.093 10.346 0.381 1.00 93.88 161 GLN A C 1
ATOM 1226 O O . GLN A 1 161 ? -11.144 10.856 -0.003 1.00 93.88 161 GLN A O 1
ATOM 1231 N N . GLN A 1 162 ? -9.097 11.090 0.869 1.00 89.62 162 GLN A N 1
ATOM 1232 C CA . GLN A 1 162 ? -9.154 12.543 1.015 1.00 89.62 162 GLN A CA 1
ATOM 1233 C C . GLN A 1 162 ? -7.956 13.199 0.329 1.00 89.62 162 GLN A C 1
ATOM 1235 O O . GLN A 1 162 ? -6.827 12.763 0.540 1.00 89.62 162 GLN A O 1
ATOM 1240 N N . PRO A 1 163 ? -8.150 14.286 -0.443 1.00 86.38 163 PRO A N 1
ATOM 1241 C CA . PRO A 1 163 ? -7.046 14.962 -1.126 1.00 86.38 163 PRO A CA 1
ATOM 1242 C C . PRO A 1 163 ? -6.034 15.574 -0.148 1.00 86.38 163 PRO A C 1
ATOM 1244 O O . PRO A 1 163 ? -4.862 15.728 -0.484 1.00 86.38 163 PRO A O 1
ATOM 1247 N N . GLN A 1 164 ? -6.485 15.918 1.060 1.00 89.75 164 GLN A N 1
ATOM 1248 C CA . GLN A 1 164 ? -5.656 16.438 2.138 1.00 89.75 164 GLN A CA 1
ATOM 1249 C C . GLN A 1 164 ? -5.823 15.540 3.368 1.00 89.75 164 GLN A C 1
ATOM 1251 O O . GLN A 1 164 ? -6.791 15.707 4.106 1.00 89.75 164 GLN A O 1
ATOM 1256 N N . PRO A 1 165 ? -4.920 14.573 3.592 1.00 91.75 165 PRO A N 1
ATOM 1257 C CA . PRO A 1 165 ? -4.990 13.717 4.766 1.00 91.75 165 PRO A CA 1
ATOM 1258 C C . PRO A 1 165 ? -4.634 14.506 6.025 1.00 91.75 165 PRO A C 1
ATOM 1260 O O . PRO A 1 165 ? -3.819 15.439 5.996 1.00 91.75 165 PRO A O 1
ATOM 1263 N N . SER A 1 166 ? -5.203 14.095 7.157 1.00 93.19 166 SER A N 1
ATOM 1264 C CA . SER A 1 166 ? -4.917 14.747 8.430 1.00 93.19 166 SER A CA 1
ATOM 1265 C C . SER A 1 166 ? -3.452 14.571 8.843 1.00 93.19 166 SER A C 1
ATOM 1267 O O . SER A 1 166 ? -2.718 13.702 8.357 1.00 93.19 166 SER A O 1
ATOM 1269 N N . LYS A 1 167 ? -2.976 15.439 9.741 1.00 92.50 167 LYS A N 1
ATOM 1270 C CA . LYS A 1 167 ? -1.616 15.323 10.287 1.00 92.50 167 LYS A CA 1
ATOM 1271 C C . LYS A 1 167 ? -1.439 13.993 11.030 1.00 92.50 167 LYS A C 1
ATOM 1273 O O . LYS A 1 167 ? -0.424 13.337 10.808 1.00 92.50 167 LYS A O 1
ATOM 1278 N N . ALA A 1 168 ? -2.438 13.586 11.814 1.00 92.19 168 ALA A N 1
ATOM 1279 C CA . ALA A 1 168 ? -2.422 12.338 12.569 1.00 92.19 168 ALA A CA 1
ATOM 1280 C C . ALA A 1 168 ? -2.295 11.118 11.645 1.00 92.19 168 ALA A C 1
ATOM 1282 O O . ALA A 1 168 ? -1.432 10.273 11.861 1.00 92.19 168 ALA A O 1
ATOM 1283 N N . ALA A 1 169 ? -3.039 11.081 10.533 1.00 93.25 169 ALA A N 1
ATOM 1284 C CA . ALA A 1 169 ? -2.933 9.998 9.553 1.00 93.25 169 ALA A CA 1
ATOM 1285 C C . ALA A 1 169 ? -1.533 9.879 8.934 1.00 93.25 169 ALA A C 1
ATOM 1287 O O . ALA A 1 169 ? -1.007 8.778 8.774 1.00 93.25 169 ALA A O 1
ATOM 1288 N N . ARG A 1 170 ? -0.905 11.015 8.604 1.00 93.94 170 ARG A N 1
ATOM 1289 C CA . ARG A 1 170 ? 0.468 11.037 8.075 1.00 93.94 170 ARG A CA 1
ATOM 1290 C C . ARG A 1 170 ? 1.484 10.559 9.107 1.00 93.94 170 ARG A C 1
ATOM 1292 O O . ARG A 1 170 ? 2.405 9.829 8.753 1.00 93.94 170 ARG A O 1
ATOM 1299 N N . GLN A 1 171 ? 1.316 10.961 10.366 1.00 93.19 171 GLN A N 1
ATOM 1300 C CA . GLN A 1 171 ? 2.178 10.531 11.467 1.00 93.19 171 GLN A CA 1
ATOM 1301 C C . GLN A 1 171 ? 2.028 9.031 11.738 1.00 93.19 171 GLN A C 1
ATOM 1303 O O . GLN A 1 171 ? 3.039 8.336 11.784 1.00 93.19 171 GLN A O 1
ATOM 1308 N N . LEU A 1 172 ? 0.790 8.530 11.817 1.00 94.06 172 LEU A N 1
ATOM 1309 C CA . LEU A 1 172 ? 0.488 7.107 11.973 1.00 94.06 172 LEU A CA 1
ATOM 1310 C C . LEU A 1 172 ? 1.135 6.289 10.856 1.00 94.06 172 LEU A C 1
ATOM 1312 O O . LEU A 1 172 ? 1.842 5.324 11.122 1.00 94.06 172 LEU A O 1
ATOM 1316 N N . LEU A 1 173 ? 0.937 6.689 9.598 1.00 94.62 173 LEU A N 1
ATOM 1317 C CA . LEU A 1 173 ? 1.485 5.956 8.463 1.00 94.62 173 LEU A CA 1
ATOM 1318 C C . LEU A 1 173 ? 3.018 5.979 8.437 1.00 94.62 173 LEU A C 1
ATOM 1320 O O . LEU A 1 173 ? 3.635 4.954 8.159 1.00 94.62 173 LEU A O 1
ATOM 1324 N N . GLY A 1 174 ? 3.636 7.119 8.757 1.00 94.06 174 GLY A N 1
ATOM 1325 C CA . GLY A 1 174 ? 5.090 7.217 8.877 1.00 94.06 174 GLY A CA 1
ATOM 1326 C C . GLY A 1 174 ? 5.648 6.297 9.967 1.00 94.06 174 GLY A C 1
ATOM 1327 O O . GLY A 1 174 ? 6.633 5.599 9.728 1.00 94.06 174 GLY A O 1
ATOM 1328 N N . ALA A 1 175 ? 4.990 6.247 11.127 1.00 93.81 175 ALA A N 1
ATOM 1329 C CA . ALA A 1 175 ? 5.373 5.372 12.231 1.00 93.81 175 ALA A CA 1
ATOM 1330 C C . ALA A 1 175 ? 5.178 3.885 11.880 1.00 93.81 175 ALA A C 1
ATOM 1332 O O . ALA A 1 175 ? 6.099 3.093 12.062 1.00 93.81 175 ALA A O 1
ATOM 1333 N N . LEU A 1 176 ? 4.047 3.516 11.263 1.00 94.75 176 LEU A N 1
ATOM 1334 C CA . LEU A 1 176 ? 3.801 2.151 10.783 1.00 94.75 176 LEU A CA 1
ATOM 1335 C C . LEU A 1 176 ? 4.852 1.696 9.773 1.00 94.75 176 LEU A C 1
ATOM 1337 O O . LEU A 1 176 ? 5.353 0.582 9.871 1.00 94.75 176 LEU A O 1
ATOM 1341 N N . MET A 1 177 ? 5.195 2.543 8.800 1.00 94.56 177 MET A N 1
ATOM 1342 C CA . MET A 1 177 ? 6.224 2.214 7.814 1.00 94.56 177 MET A CA 1
ATOM 1343 C C . MET A 1 177 ? 7.591 1.990 8.474 1.00 94.56 177 MET A C 1
ATOM 1345 O O . MET A 1 177 ? 8.322 1.100 8.050 1.00 94.56 177 MET A O 1
ATOM 1349 N N . ALA A 1 178 ? 7.932 2.761 9.511 1.00 92.81 178 ALA A N 1
ATOM 1350 C CA . ALA A 1 178 ? 9.175 2.581 10.258 1.00 92.81 178 ALA A CA 1
ATOM 1351 C C . ALA A 1 178 ? 9.183 1.276 11.076 1.00 92.81 178 ALA A C 1
ATOM 1353 O O . ALA A 1 178 ? 10.157 0.529 11.012 1.00 92.81 178 ALA A O 1
ATOM 1354 N N . GLU A 1 179 ? 8.097 0.973 11.793 1.00 93.50 179 GLU A N 1
ATOM 1355 C CA . GLU A 1 179 ? 7.965 -0.260 12.583 1.00 93.50 179 GLU A CA 1
ATOM 1356 C C . GLU A 1 179 ? 7.971 -1.512 11.697 1.00 93.50 179 GLU A C 1
ATOM 1358 O O . GLU A 1 179 ? 8.706 -2.461 11.960 1.00 93.50 179 GLU A O 1
ATOM 1363 N N . LEU A 1 180 ? 7.206 -1.504 10.602 1.00 93.44 180 LEU A N 1
ATOM 1364 C CA . LEU A 1 180 ? 7.096 -2.643 9.686 1.00 93.44 180 LEU A CA 1
ATOM 1365 C C . LEU A 1 180 ? 8.361 -2.871 8.854 1.00 93.44 180 LEU A C 1
ATOM 1367 O O . LEU A 1 180 ? 8.558 -3.963 8.336 1.00 93.44 180 LEU A O 1
ATOM 1371 N N . LEU A 1 181 ? 9.235 -1.872 8.719 1.00 92.00 181 LEU A N 1
ATOM 1372 C CA . LEU A 1 181 ? 10.533 -2.073 8.077 1.00 92.00 181 LEU A CA 1
ATOM 1373 C C . LEU A 1 181 ? 11.483 -2.920 8.941 1.00 92.00 181 LEU A C 1
ATOM 1375 O O . LEU A 1 181 ? 12.361 -3.588 8.395 1.00 92.00 181 LEU A O 1
ATOM 1379 N N . ALA A 1 182 ? 11.309 -2.913 10.267 1.00 87.31 182 ALA A N 1
ATOM 1380 C CA . ALA A 1 182 ? 12.120 -3.714 11.183 1.00 87.31 182 ALA A CA 1
ATOM 1381 C C . ALA A 1 182 ? 11.822 -5.225 11.085 1.00 87.31 182 ALA A C 1
ATOM 1383 O O . ALA A 1 182 ? 12.673 -6.032 11.458 1.00 87.31 182 ALA A O 1
ATOM 1384 N N . ASP A 1 183 ? 10.660 -5.606 10.542 1.00 82.56 183 ASP A N 1
ATOM 1385 C CA . ASP A 1 183 ? 10.273 -6.988 10.238 1.00 82.56 183 ASP A CA 1
ATOM 1386 C C . ASP A 1 183 ? 9.982 -7.145 8.728 1.00 82.56 183 ASP A C 1
ATOM 1388 O O . ASP A 1 183 ? 8.855 -6.932 8.277 1.00 82.56 183 ASP A O 1
ATOM 1392 N N . PRO A 1 184 ? 10.982 -7.516 7.904 1.00 76.00 184 PRO A N 1
ATOM 1393 C CA . PRO A 1 184 ? 10.866 -7.490 6.444 1.00 76.00 184 PRO A CA 1
ATOM 1394 C C . PRO A 1 184 ? 9.968 -8.597 5.851 1.00 76.00 184 PRO A C 1
ATOM 1396 O O . PRO A 1 184 ? 9.893 -8.736 4.624 1.00 76.00 184 PRO A O 1
ATOM 1399 N N . GLY A 1 185 ? 9.288 -9.398 6.678 1.00 88.19 185 GLY A N 1
ATOM 1400 C CA . GLY A 1 185 ? 8.319 -10.394 6.223 1.00 88.19 185 GLY A CA 1
ATOM 1401 C C . GLY A 1 185 ? 7.179 -9.772 5.405 1.00 88.19 185 GLY A C 1
ATOM 1402 O O . GLY A 1 185 ? 6.639 -8.723 5.752 1.00 88.19 185 GLY A O 1
ATOM 1403 N N . PHE A 1 186 ? 6.790 -10.424 4.302 1.00 91.38 186 PHE A N 1
ATOM 1404 C CA . PHE A 1 186 ? 5.625 -10.012 3.515 1.00 91.38 186 PHE A CA 1
ATOM 1405 C C . PHE A 1 186 ? 4.722 -11.207 3.159 1.00 91.38 186 PHE A C 1
ATOM 1407 O O . PHE A 1 186 ? 5.217 -12.151 2.537 1.00 91.38 186 PHE A O 1
ATOM 1414 N N . PRO A 1 187 ? 3.412 -11.169 3.478 1.00 92.88 187 PRO A N 1
ATOM 1415 C CA . PRO A 1 187 ? 2.741 -10.147 4.295 1.00 92.88 187 PRO A CA 1
ATOM 1416 C C . PRO A 1 187 ? 3.348 -10.064 5.715 1.00 92.88 187 PRO A C 1
ATOM 1418 O O . PRO A 1 187 ? 4.005 -11.026 6.130 1.00 92.88 187 PRO A O 1
ATOM 1421 N N . PRO A 1 188 ? 3.160 -8.947 6.453 1.00 92.44 188 PRO A N 1
ATOM 1422 C CA . PRO A 1 188 ? 3.745 -8.731 7.783 1.00 92.44 188 PRO A CA 1
ATOM 1423 C C . PRO A 1 188 ? 3.069 -9.628 8.832 1.00 92.44 188 PRO A C 1
ATOM 1425 O O . PRO A 1 188 ? 2.254 -9.197 9.648 1.00 92.44 188 PRO A O 1
ATOM 1428 N N . SER A 1 189 ? 3.366 -10.924 8.755 1.00 90.12 189 SER A N 1
ATOM 1429 C CA . SER A 1 189 ? 2.596 -11.994 9.391 1.00 90.12 189 SER A CA 1
ATOM 1430 C C . SER A 1 189 ? 2.666 -11.930 10.914 1.00 90.12 189 SER A C 1
ATOM 1432 O O . SER A 1 189 ? 1.663 -12.198 11.568 1.00 90.12 189 SER A O 1
ATOM 1434 N N . ALA A 1 190 ? 3.803 -11.514 11.484 1.00 88.25 190 ALA A N 1
ATOM 1435 C CA . ALA A 1 190 ? 3.938 -11.336 12.927 1.00 88.25 190 ALA A CA 1
ATOM 1436 C C . ALA A 1 190 ? 3.045 -10.196 13.446 1.00 88.25 190 ALA A C 1
ATOM 1438 O O . ALA A 1 190 ? 2.307 -10.391 14.409 1.00 88.25 190 ALA A O 1
ATOM 1439 N N . ALA A 1 191 ? 3.041 -9.041 12.770 1.00 88.44 191 ALA A N 1
ATOM 1440 C CA . ALA A 1 191 ? 2.177 -7.912 13.124 1.00 88.44 191 ALA A CA 1
ATOM 1441 C C . ALA A 1 191 ? 0.687 -8.263 12.972 1.00 88.44 191 ALA A C 1
ATOM 1443 O O . ALA A 1 191 ? -0.124 -7.956 13.847 1.00 88.44 191 ALA A O 1
ATOM 1444 N N . LEU A 1 192 ? 0.330 -8.958 11.887 1.00 89.06 192 LEU A N 1
ATOM 1445 C CA . LEU A 1 192 ? -1.034 -9.432 11.646 1.00 89.06 192 LEU A CA 1
ATOM 1446 C C . LEU A 1 192 ? -1.494 -10.429 12.723 1.00 89.06 192 LEU A C 1
ATOM 1448 O O . LEU A 1 192 ? -2.599 -10.294 13.244 1.00 89.06 192 LEU A O 1
ATOM 1452 N N . ALA A 1 193 ? -0.646 -11.389 13.099 1.00 87.75 193 ALA A N 1
ATOM 1453 C CA . ALA A 1 193 ? -0.949 -12.364 14.147 1.00 87.75 193 ALA A CA 1
ATOM 1454 C C . ALA A 1 193 ? -1.064 -11.710 15.534 1.00 87.75 193 ALA A C 1
ATOM 1456 O O . ALA A 1 193 ? -1.991 -12.012 16.287 1.00 87.75 193 ALA A O 1
ATOM 1457 N N . ALA A 1 194 ? -0.167 -10.772 15.857 1.00 87.00 194 ALA A N 1
ATOM 1458 C CA . ALA A 1 194 ? -0.201 -10.037 17.118 1.00 87.00 194 ALA A CA 1
ATOM 1459 C C . ALA A 1 194 ? -1.521 -9.270 17.293 1.00 87.00 194 ALA A C 1
ATOM 1461 O O . ALA A 1 194 ? -2.095 -9.272 18.381 1.00 87.00 194 ALA A O 1
ATOM 1462 N N . LEU A 1 195 ? -2.039 -8.662 16.224 1.00 85.06 195 LEU A N 1
ATOM 1463 C CA . LEU A 1 195 ? -3.304 -7.926 16.256 1.00 85.06 195 LEU A CA 1
ATOM 1464 C C . LEU A 1 195 ? -4.531 -8.838 16.259 1.00 85.06 195 LEU A C 1
ATOM 1466 O O . LEU A 1 195 ? -5.489 -8.532 16.964 1.00 85.06 195 LEU A O 1
ATOM 1470 N N . ALA A 1 196 ? -4.487 -9.971 15.553 1.00 83.19 196 ALA A N 1
ATOM 1471 C CA . ALA A 1 196 ? -5.561 -10.963 15.598 1.00 83.19 196 ALA A CA 1
ATOM 1472 C C . ALA A 1 196 ? -5.760 -11.520 17.020 1.00 83.19 196 ALA A C 1
ATOM 1474 O O . ALA A 1 196 ? -6.887 -11.615 17.490 1.00 83.19 196 ALA A O 1
ATOM 1475 N N . SER A 1 197 ? -4.669 -11.785 17.752 1.00 77.69 197 SER A N 1
ATOM 1476 C CA . SER A 1 197 ? -4.737 -12.271 19.142 1.00 77.69 197 SER A CA 1
ATOM 1477 C C . SER A 1 197 ? -5.307 -11.256 20.146 1.00 77.69 197 SER A C 1
ATOM 1479 O O . SER A 1 197 ? -5.704 -11.626 21.251 1.00 77.69 197 SER A O 1
ATOM 1481 N N . LYS A 1 198 ? -5.329 -9.964 19.784 1.00 75.00 198 LYS A N 1
ATOM 1482 C CA . LYS A 1 198 ? -5.907 -8.893 20.608 1.00 75.00 198 LYS A CA 1
ATOM 1483 C C . LYS A 1 198 ? -7.413 -8.740 20.392 1.00 75.00 198 LYS A C 1
ATOM 1485 O O . LYS A 1 198 ? -8.069 -8.226 21.285 1.00 75.00 198 LYS A O 1
ATOM 1490 N N . ASP A 1 199 ? -7.949 -9.194 19.257 1.00 65.00 199 ASP A N 1
ATOM 1491 C CA . ASP A 1 199 ? -9.388 -9.124 18.965 1.00 65.00 199 ASP A CA 1
ATOM 1492 C C . ASP A 1 199 ? -10.200 -10.183 19.753 1.00 65.00 199 ASP A C 1
ATOM 1494 O O . ASP A 1 199 ? -11.422 -10.092 19.824 1.00 65.00 199 ASP A O 1
ATOM 1498 N N . GLU A 1 200 ? -9.536 -11.180 20.356 1.00 59.41 200 GLU A N 1
ATOM 1499 C CA . GLU A 1 200 ? -10.159 -12.263 21.142 1.00 59.41 200 GLU A CA 1
ATOM 1500 C C . GLU A 1 200 ? -10.276 -11.969 22.653 1.00 59.41 200 GLU A C 1
ATOM 1502 O O . GLU A 1 200 ? -10.772 -12.814 23.403 1.00 59.41 200 GLU A O 1
ATOM 1507 N N . ARG A 1 201 ? -9.796 -10.809 23.119 1.00 52.34 201 ARG A N 1
ATOM 1508 C CA . ARG A 1 201 ? -9.820 -10.395 24.533 1.00 52.34 201 ARG A CA 1
ATOM 1509 C C . ARG A 1 201 ? -10.836 -9.291 24.777 1.00 52.34 201 ARG A C 1
ATOM 1511 O O . ARG A 1 201 ? -11.470 -9.341 25.854 1.00 52.34 201 ARG A O 1
#

Secondary structure (DSSP, 8-state):
---------------------HHHHHHHHHHHHHHHHSPTTT---S--TTTS-TTTTHHHHHHHHHHHHTTPPPPSS-TTS-HHHHHHHHHHHHHHSSS-SS-HHHHHT--SSS-TTTTGGGS-HHHHHHHHHHHHHHHHHHHHH---SSHHHHHHHHHHT-SS--HHHHHHHHHHHHHHHSS--SS-HHHHHHHHTTTT-

pLDDT: mean 83.88, std 15.8, range [36.06, 96.81]